Protein AF-A0A090BW30-F1 (afdb_monomer_lite)

Foldseek 3Di:
DDDDDDDDDDDDDDDPDPPPPPPPPPDPAQWAWDKWFFQDPPQQAFFKALDPPDDGPDGDHDDPDPFTKIFTFTFADQQKTWTQWIDSQQDIDGDPHIIIGGQQRIFHPLLQQPFFFAADDVDGDGPAGAHSPWGKTFRGAHNQNWTFIWIAGPVRDIDTGIGHHLDDDPDDDPPDPDDPDDDDPPQAQEAQAKWFFQDPPQQAFFWFQDADDPGDRPDGDHDDPDLFTKMFGFRWADPQKTWTQWIDTRSDIGGDPHTIIGRQQRTKWAFADVFQQFFFADQDPPGDTPAGADHLDIWTFRTHGYHKTFTWGAGPVRDTDTGIDHNRRTHRNSDPD

pLDDT: mean 82.96, std 18.88, range [27.31, 98.38]

Structure (mmCIF, N/CA/C/O backbone):
data_AF-A0A090BW30-F1
#
_entry.id   AF-A0A090BW30-F1
#
loop_
_atom_site.group_PDB
_atom_site.id
_atom_site.type_symbol
_atom_site.label_atom_id
_atom_site.label_alt_id
_atom_site.label_comp_id
_atom_site.label_asym_id
_atom_site.label_entity_id
_atom_site.label_seq_id
_atom_site.pdbx_PDB_ins_code
_atom_site.Cartn_x
_atom_site.Cartn_y
_atom_site.Cartn_z
_atom_site.occupancy
_atom_site.B_iso_or_equiv
_atom_site.auth_seq_id
_atom_site.auth_comp_id
_atom_site.auth_asym_id
_atom_site.auth_atom_id
_atom_site.pdbx_PDB_model_num
ATOM 1 N N . MET A 1 1 ? 5.485 -43.485 95.529 1.00 41.47 1 MET A N 1
ATOM 2 C CA . MET A 1 1 ? 6.330 -42.774 94.545 1.00 41.47 1 MET A CA 1
ATOM 3 C C . MET A 1 1 ? 6.474 -43.650 93.307 1.00 41.47 1 MET A C 1
ATOM 5 O O . MET A 1 1 ? 7.307 -44.541 93.295 1.00 41.47 1 MET A O 1
ATOM 9 N N . MET A 1 2 ? 5.616 -43.471 92.302 1.00 37.28 2 MET A N 1
ATOM 10 C CA . MET A 1 2 ? 5.729 -44.156 91.008 1.00 37.28 2 MET A CA 1
ATOM 11 C C . MET A 1 2 ? 5.795 -43.092 89.918 1.00 37.28 2 MET A C 1
ATOM 13 O O . MET A 1 2 ? 4.831 -42.365 89.695 1.00 37.28 2 MET A O 1
ATOM 17 N N . ALA A 1 3 ? 6.956 -42.989 89.276 1.00 43.84 3 ALA A N 1
ATOM 18 C CA . ALA A 1 3 ? 7.189 -42.130 88.128 1.00 43.84 3 ALA A CA 1
ATOM 19 C C . ALA A 1 3 ? 6.688 -42.839 86.860 1.00 43.84 3 ALA A C 1
ATOM 21 O O . ALA A 1 3 ? 7.213 -43.887 86.481 1.00 43.84 3 ALA A O 1
ATOM 22 N N . ARG A 1 4 ? 5.671 -42.277 86.198 1.00 48.09 4 ARG A N 1
ATOM 23 C CA . ARG A 1 4 ? 5.245 -42.700 84.858 1.00 48.09 4 ARG A CA 1
ATOM 24 C C . ARG A 1 4 ? 5.966 -41.848 83.815 1.00 48.09 4 ARG A C 1
ATOM 26 O O . ARG A 1 4 ? 5.751 -40.644 83.733 1.00 48.09 4 ARG A O 1
ATOM 33 N N . LYS A 1 5 ? 6.832 -42.501 83.037 1.00 50.94 5 LYS A N 1
ATOM 34 C CA . LYS A 1 5 ? 7.501 -41.960 81.847 1.00 50.94 5 LYS A CA 1
ATOM 35 C C . LYS A 1 5 ? 6.460 -41.670 80.757 1.00 50.94 5 LYS A C 1
ATOM 37 O O . LYS A 1 5 ? 5.767 -42.590 80.329 1.00 50.94 5 LYS A O 1
ATOM 42 N N . LEU A 1 6 ? 6.377 -40.419 80.302 1.00 53.38 6 LEU A N 1
ATOM 43 C CA . LEU A 1 6 ? 5.716 -40.057 79.045 1.00 53.38 6 LEU A CA 1
ATOM 44 C C . LEU A 1 6 ? 6.651 -40.406 77.880 1.00 53.38 6 LEU A C 1
ATOM 46 O O . LEU A 1 6 ? 7.786 -39.937 77.833 1.00 53.38 6 LEU A O 1
ATOM 50 N N . ILE A 1 7 ? 6.164 -41.219 76.945 1.00 54.62 7 ILE A N 1
ATOM 51 C CA . ILE A 1 7 ? 6.822 -41.506 75.669 1.00 54.62 7 ILE A CA 1
ATOM 52 C C . ILE A 1 7 ? 6.239 -40.534 74.638 1.00 54.62 7 ILE A C 1
ATOM 54 O O . ILE A 1 7 ? 5.055 -40.605 74.316 1.00 54.62 7 ILE A O 1
ATOM 58 N N . TYR A 1 8 ? 7.071 -39.616 74.144 1.00 50.06 8 TYR A N 1
ATOM 59 C CA . TYR A 1 8 ? 6.775 -38.772 72.986 1.00 50.06 8 TYR A CA 1
ATOM 60 C C . TYR A 1 8 ? 6.815 -39.636 71.717 1.00 50.06 8 TYR A C 1
ATOM 62 O O . TYR A 1 8 ? 7.873 -40.145 71.355 1.00 50.06 8 TYR A O 1
ATOM 70 N N . SER A 1 9 ? 5.674 -39.804 71.042 1.00 59.75 9 SER A N 1
ATOM 71 C CA . SER A 1 9 ? 5.620 -40.341 69.676 1.00 59.75 9 SER A CA 1
ATOM 72 C C . SER A 1 9 ? 5.609 -39.184 68.684 1.00 59.75 9 SER A C 1
ATOM 74 O O . SER A 1 9 ? 4.654 -38.413 68.625 1.00 59.75 9 SER A O 1
ATOM 76 N N . ILE A 1 10 ? 6.700 -39.059 67.932 1.00 54.94 10 ILE A N 1
ATOM 77 C CA . ILE A 1 10 ? 6.864 -38.121 66.821 1.00 54.94 10 ILE A CA 1
ATOM 78 C C . ILE A 1 10 ? 6.166 -38.733 65.602 1.00 54.94 10 ILE A C 1
ATOM 80 O O . ILE A 1 10 ? 6.625 -39.735 65.058 1.00 54.94 10 ILE A O 1
ATOM 84 N N . LEU A 1 11 ? 5.045 -38.141 65.189 1.00 61.09 11 LEU A N 1
ATOM 85 C CA . LEU A 1 11 ? 4.350 -38.482 63.950 1.00 61.09 11 LEU A CA 1
ATOM 86 C C . LEU A 1 11 ? 4.903 -37.587 62.828 1.00 61.09 11 LEU A C 1
ATOM 88 O O . LEU A 1 11 ? 4.537 -36.419 62.717 1.00 61.09 11 LEU A O 1
ATOM 92 N N . ALA A 1 12 ? 5.825 -38.117 62.023 1.00 52.12 12 ALA A N 1
ATOM 93 C CA . ALA A 1 12 ? 6.316 -37.449 60.821 1.00 52.12 12 ALA A CA 1
ATOM 94 C C . ALA A 1 12 ? 5.311 -37.665 59.677 1.00 52.12 12 ALA A C 1
ATOM 96 O O . ALA A 1 12 ? 5.198 -38.766 59.142 1.00 52.12 12 ALA A O 1
ATOM 97 N N . ILE A 1 13 ? 4.559 -36.620 59.326 1.00 60.75 13 ILE A N 1
ATOM 98 C CA . ILE A 1 13 ? 3.657 -36.608 58.168 1.00 60.75 13 ILE A CA 1
ATOM 99 C C . ILE A 1 13 ? 4.469 -36.154 56.950 1.00 60.75 13 ILE A C 1
ATOM 101 O O . ILE A 1 13 ? 4.739 -34.968 56.772 1.00 60.75 13 ILE A O 1
ATOM 105 N N . THR A 1 14 ? 4.877 -37.101 56.109 1.00 54.03 14 THR A N 1
ATOM 106 C CA . THR A 1 14 ? 5.454 -36.837 54.786 1.00 54.03 14 THR A CA 1
ATOM 107 C C . THR A 1 14 ? 4.330 -36.555 53.789 1.00 54.03 14 THR A C 1
ATOM 109 O O . THR A 1 14 ? 3.681 -37.468 53.282 1.00 54.03 14 THR A O 1
ATOM 112 N N . ILE A 1 15 ? 4.086 -35.274 53.502 1.00 57.97 15 ILE A N 1
ATOM 113 C CA . ILE A 1 15 ? 3.203 -34.845 52.411 1.00 57.97 15 ILE A CA 1
ATOM 114 C C . ILE A 1 15 ? 3.992 -34.962 51.102 1.00 57.97 15 ILE A C 1
ATOM 116 O O . ILE A 1 15 ? 4.850 -34.133 50.805 1.00 57.97 15 ILE A O 1
ATOM 120 N N . VAL A 1 16 ? 3.712 -36.003 50.319 1.00 56.91 16 VAL A N 1
ATOM 121 C CA . VAL A 1 16 ? 4.199 -36.130 48.939 1.00 56.91 16 VAL A CA 1
ATOM 122 C C . VAL A 1 16 ? 3.305 -35.258 48.057 1.00 56.91 16 VAL A C 1
ATOM 124 O O . VAL A 1 16 ? 2.241 -35.679 47.609 1.00 56.91 16 VAL A O 1
ATOM 127 N N . GLY A 1 17 ? 3.698 -33.998 47.871 1.00 55.50 17 GLY A N 1
ATOM 128 C CA . GLY A 1 17 ? 3.054 -33.093 46.923 1.00 55.50 17 GLY A CA 1
ATOM 129 C C . GLY A 1 17 ? 3.471 -33.444 45.498 1.00 55.50 17 GLY A C 1
ATOM 130 O O . GLY A 1 17 ? 4.622 -33.234 45.122 1.00 55.50 17 GLY A O 1
ATOM 131 N N . ASN A 1 18 ? 2.543 -33.974 44.702 1.00 53.66 18 ASN A N 1
ATOM 132 C CA . ASN A 1 18 ? 2.735 -34.134 43.263 1.00 53.66 18 ASN A CA 1
ATOM 133 C C . ASN A 1 18 ? 2.825 -32.744 42.615 1.00 53.66 18 ASN A C 1
ATOM 135 O O . ASN A 1 18 ? 1.815 -32.056 42.468 1.00 53.66 18 ASN A O 1
ATOM 139 N N . LEU A 1 19 ? 4.033 -32.330 42.227 1.00 51.41 19 LEU A N 1
ATOM 140 C CA . LEU A 1 19 ? 4.240 -31.203 41.320 1.00 51.41 19 LEU A CA 1
ATOM 141 C C . LEU A 1 19 ? 3.722 -31.603 39.935 1.00 51.41 19 LEU A C 1
ATOM 143 O O . LEU A 1 19 ? 4.418 -32.247 39.153 1.00 51.41 19 LEU A O 1
ATOM 147 N N . VAL A 1 20 ? 2.482 -31.226 39.633 1.00 58.75 20 VAL A N 1
ATOM 148 C CA . VAL A 1 20 ? 1.988 -31.207 38.257 1.00 58.75 20 VAL A CA 1
ATOM 149 C C . VAL A 1 20 ? 2.669 -30.023 37.579 1.00 58.75 20 VAL A C 1
ATOM 151 O O . VAL A 1 20 ? 2.316 -28.872 37.824 1.00 58.75 20 VAL A O 1
ATOM 154 N N . ALA A 1 21 ? 3.690 -30.298 36.769 1.00 54.22 21 ALA A N 1
ATOM 155 C CA . ALA A 1 21 ? 4.280 -29.303 35.888 1.00 54.22 21 ALA A CA 1
ATOM 156 C C . ALA A 1 21 ? 3.229 -28.913 34.841 1.00 54.22 21 ALA A C 1
ATOM 158 O O . ALA A 1 21 ? 3.053 -29.594 33.833 1.00 54.22 21 ALA A O 1
ATOM 159 N N . THR A 1 22 ? 2.486 -27.838 35.096 1.00 49.09 22 THR A N 1
ATOM 160 C CA . THR A 1 22 ? 1.631 -27.219 34.087 1.00 49.09 22 THR A CA 1
ATOM 161 C C . THR A 1 22 ? 2.542 -26.610 33.033 1.00 49.09 22 THR A C 1
ATOM 163 O O . THR A 1 22 ? 3.179 -25.582 33.264 1.00 49.09 22 THR A O 1
ATOM 166 N N . SER A 1 23 ? 2.647 -27.275 31.887 1.00 44.03 23 SER A N 1
ATOM 167 C CA . SER A 1 23 ? 3.258 -26.705 30.694 1.00 44.03 23 SER A CA 1
ATOM 168 C C . SER A 1 23 ? 2.370 -25.552 30.241 1.00 44.03 23 SER A C 1
ATOM 170 O O . SER A 1 23 ? 1.327 -25.767 29.627 1.00 44.03 23 SER A O 1
ATOM 172 N N . SER A 1 24 ? 2.744 -24.326 30.594 1.00 44.84 24 SER A N 1
ATOM 173 C CA . SER A 1 24 ? 2.133 -23.133 30.024 1.00 44.84 24 SER A CA 1
ATOM 174 C C . SER A 1 24 ? 2.454 -23.146 28.534 1.00 44.84 24 SER A C 1
ATOM 176 O O . SER A 1 24 ? 3.587 -22.870 28.139 1.00 44.84 24 SER A O 1
ATOM 178 N N . ILE A 1 25 ? 1.485 -23.531 27.704 1.00 39.06 25 ILE A N 1
ATOM 179 C CA . ILE A 1 25 ? 1.579 -23.326 26.263 1.00 39.06 25 ILE A CA 1
ATOM 180 C C . ILE A 1 25 ? 1.650 -21.809 26.098 1.00 39.06 25 ILE A C 1
ATOM 182 O O . ILE A 1 25 ? 0.681 -21.102 26.368 1.00 39.06 25 ILE A O 1
ATOM 186 N N . SER A 1 26 ? 2.840 -21.312 25.761 1.00 41.28 26 SER A N 1
ATOM 187 C CA . SER A 1 26 ? 3.069 -19.909 25.437 1.00 41.28 26 SER A CA 1
ATOM 188 C C . SER A 1 26 ? 2.338 -19.627 24.134 1.00 41.28 26 SER A C 1
ATOM 190 O O . SER A 1 26 ? 2.917 -19.743 23.056 1.00 41.28 26 SER A O 1
ATOM 192 N N . GLN A 1 27 ? 1.045 -19.326 24.231 1.00 43.28 27 GLN A N 1
ATOM 193 C CA . GLN A 1 27 ? 0.270 -18.806 23.118 1.00 43.28 27 GLN A CA 1
ATOM 194 C C . GLN A 1 27 ? 1.002 -17.557 22.627 1.00 43.28 27 GLN A C 1
ATOM 196 O O . GLN A 1 27 ? 1.315 -16.671 23.426 1.00 43.28 27 GLN A O 1
ATOM 201 N N . ALA A 1 28 ? 1.387 -17.555 21.348 1.00 54.03 28 ALA A N 1
ATOM 202 C CA . ALA A 1 28 ? 2.094 -16.434 20.751 1.00 54.03 28 ALA A CA 1
ATOM 203 C C . ALA A 1 28 ? 1.280 -15.169 21.022 1.00 54.03 28 ALA A C 1
ATOM 205 O O . ALA A 1 28 ? 0.084 -15.136 20.722 1.00 54.03 28 ALA A O 1
ATOM 206 N N . ALA A 1 29 ? 1.912 -14.184 21.665 1.00 52.88 29 ALA A N 1
ATOM 207 C CA . ALA A 1 29 ? 1.254 -12.928 21.966 1.00 52.88 29 ALA A CA 1
ATOM 208 C C . ALA A 1 29 ? 0.716 -12.354 20.645 1.00 52.88 29 ALA A C 1
ATOM 210 O O . ALA A 1 29 ? 1.461 -12.305 19.661 1.00 52.88 29 ALA A O 1
ATOM 211 N N . PRO A 1 30 ? -0.573 -12.017 20.585 1.00 57.34 30 PRO A N 1
ATOM 212 C CA . PRO A 1 30 ? -1.180 -11.584 19.347 1.00 57.34 30 PRO A CA 1
ATOM 213 C C . PRO A 1 30 ? -0.546 -10.271 18.877 1.00 57.34 30 PRO A C 1
ATOM 215 O O . PRO A 1 30 ? -0.376 -9.319 19.641 1.00 57.34 30 PRO A O 1
ATOM 218 N N . ALA A 1 31 ? -0.119 -10.295 17.616 1.00 73.38 31 ALA A N 1
ATOM 219 C CA . ALA A 1 31 ? 0.722 -9.285 17.004 1.00 73.38 31 ALA A CA 1
ATOM 220 C C . ALA A 1 31 ? -0.078 -8.018 16.688 1.00 73.38 31 ALA A C 1
ATOM 222 O O . ALA A 1 31 ? -1.200 -8.076 16.181 1.00 73.38 31 ALA A O 1
ATOM 223 N N . CYS A 1 32 ? 0.522 -6.862 16.948 1.00 82.25 32 CYS A N 1
ATOM 224 C CA . CYS A 1 32 ? 0.058 -5.618 16.348 1.00 82.25 32 CYS A CA 1
ATOM 225 C C . CYS A 1 32 ? 0.290 -5.714 14.834 1.00 82.25 32 CYS A C 1
ATOM 227 O O . CYS A 1 32 ? 1.223 -6.372 14.420 1.00 82.25 32 CYS A O 1
ATOM 229 N N . HIS A 1 33 ? -0.515 -5.101 13.977 1.00 86.38 33 HIS A N 1
ATOM 230 C CA . HIS A 1 33 ? -0.235 -5.088 12.533 1.00 86.38 33 HIS A CA 1
ATOM 231 C C . HIS A 1 3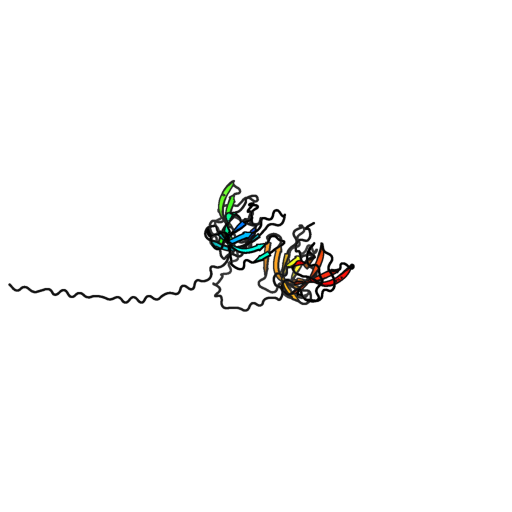3 ? -0.425 -3.672 12.018 1.00 86.38 33 HIS A C 1
ATOM 233 O O . HIS A 1 33 ? -1.487 -3.310 11.512 1.00 86.38 33 HIS A O 1
ATOM 239 N N . VAL A 1 34 ? 0.587 -2.835 12.247 1.00 87.50 34 VAL A N 1
ATOM 240 C CA . VAL A 1 34 ? 0.494 -1.390 12.007 1.00 87.50 34 VAL A CA 1
ATOM 241 C C . VAL A 1 34 ? 1.642 -0.924 11.131 1.00 87.50 34 VAL A C 1
ATOM 243 O O . VAL A 1 34 ? 2.800 -1.172 11.443 1.00 87.50 34 VAL A O 1
ATOM 246 N N . ILE A 1 35 ? 1.327 -0.197 10.061 1.00 89.00 35 ILE A N 1
ATOM 247 C CA . ILE A 1 35 ? 2.328 0.502 9.252 1.00 89.00 35 ILE A CA 1
ATOM 248 C C . ILE A 1 35 ? 2.454 1.930 9.772 1.00 89.00 35 ILE A C 1
ATOM 250 O O . ILE A 1 35 ? 1.456 2.642 9.887 1.00 89.00 35 ILE A O 1
ATOM 254 N N . ALA A 1 36 ? 3.677 2.350 10.084 1.00 89.62 36 ALA A N 1
ATOM 255 C CA . ALA A 1 36 ? 3.927 3.648 10.692 1.00 89.62 36 ALA A CA 1
ATOM 256 C C . ALA A 1 36 ? 5.150 4.352 10.081 1.00 89.62 36 ALA A C 1
ATOM 258 O O . ALA A 1 36 ? 6.155 3.694 9.798 1.00 89.62 36 ALA A O 1
ATOM 259 N N . PRO A 1 37 ? 5.095 5.679 9.867 1.00 91.12 37 PRO A N 1
ATOM 260 C CA . PRO A 1 37 ? 6.226 6.451 9.368 1.00 91.12 37 PRO A CA 1
ATOM 261 C C . PRO A 1 37 ? 7.355 6.612 10.394 1.00 91.12 37 PRO A C 1
ATOM 263 O O . PRO A 1 37 ? 7.123 6.862 11.580 1.00 91.12 37 PRO A O 1
ATOM 266 N N . ILE A 1 38 ? 8.596 6.555 9.913 1.00 92.94 38 ILE A N 1
ATOM 267 C CA . ILE A 1 38 ? 9.791 6.924 10.675 1.00 92.94 38 ILE A CA 1
ATOM 268 C C . ILE A 1 38 ? 9.905 8.453 10.708 1.00 92.94 38 ILE A C 1
ATOM 270 O O . ILE A 1 38 ? 9.849 9.111 9.672 1.00 92.94 38 ILE A O 1
ATOM 274 N N . ILE A 1 39 ? 10.098 9.025 11.898 1.00 90.00 39 ILE A N 1
ATOM 275 C CA . ILE A 1 39 ? 10.341 10.467 12.104 1.00 90.00 39 ILE A CA 1
ATOM 276 C C . ILE A 1 39 ? 11.757 10.777 12.594 1.00 90.00 39 ILE A C 1
ATOM 278 O O . ILE A 1 39 ? 12.056 11.929 12.932 1.00 90.00 39 ILE A O 1
ATOM 282 N N . ASP A 1 40 ? 12.618 9.761 12.650 1.00 92.38 40 ASP A N 1
ATOM 283 C CA . ASP A 1 40 ? 14.038 9.932 12.921 1.00 92.38 40 ASP A CA 1
ATOM 284 C C . ASP A 1 40 ? 14.684 10.819 11.849 1.00 92.38 40 ASP A C 1
ATOM 286 O O . ASP A 1 40 ? 14.507 10.609 10.650 1.00 92.38 40 ASP A O 1
ATOM 290 N N . LYS A 1 41 ? 15.430 11.825 12.303 1.00 90.56 41 LYS A N 1
ATOM 291 C CA . LYS A 1 41 ? 16.175 12.754 11.446 1.00 90.56 41 LYS A CA 1
ATOM 292 C C . LYS A 1 41 ? 17.682 12.527 11.516 1.00 90.56 41 LYS A C 1
ATOM 294 O O . LYS A 1 41 ? 18.427 13.351 10.990 1.00 90.56 41 LYS A O 1
ATOM 299 N N . ASP A 1 42 ? 18.147 11.477 12.195 1.00 94.62 42 ASP A N 1
ATOM 300 C CA . ASP A 1 42 ? 19.564 11.132 12.189 1.00 94.62 42 ASP A CA 1
ATOM 301 C C . ASP A 1 42 ? 19.984 10.758 10.756 1.00 94.62 42 ASP A C 1
ATOM 303 O O . ASP A 1 42 ? 19.532 9.736 10.232 1.00 94.62 42 ASP A O 1
ATOM 307 N N . PRO A 1 43 ? 20.882 11.526 10.108 1.00 92.19 43 PRO A N 1
ATOM 308 C CA . PRO A 1 43 ? 21.350 11.210 8.760 1.00 92.19 43 PRO A CA 1
ATOM 309 C C . PRO A 1 43 ? 22.099 9.870 8.688 1.00 92.19 43 PRO A C 1
ATOM 311 O O . PRO A 1 43 ? 22.334 9.349 7.601 1.00 92.19 43 PRO A O 1
ATOM 314 N N . LYS A 1 44 ? 22.489 9.289 9.830 1.00 95.12 44 LYS A N 1
ATOM 315 C CA . LYS A 1 44 ? 23.095 7.955 9.907 1.00 95.12 44 LYS A CA 1
ATOM 316 C C . LYS A 1 44 ? 22.067 6.821 9.865 1.00 95.12 44 LYS A C 1
ATOM 318 O O . LYS A 1 44 ? 22.495 5.665 9.901 1.00 95.12 44 LYS A O 1
ATOM 323 N N . GLY A 1 45 ? 20.771 7.130 9.809 1.00 94.25 45 GLY A N 1
ATOM 324 C CA . GLY A 1 45 ? 19.676 6.166 9.758 1.00 94.25 45 GLY A CA 1
ATOM 325 C C . GLY A 1 45 ? 19.212 5.659 11.126 1.00 94.25 45 GLY A C 1
ATOM 326 O O . GLY A 1 45 ? 19.917 5.777 12.132 1.00 94.25 45 GLY A O 1
ATOM 327 N N . LEU A 1 46 ? 18.031 5.039 11.134 1.00 96.75 46 LEU A N 1
ATOM 328 C CA . LEU A 1 46 ? 17.390 4.497 12.330 1.00 96.75 46 LEU A CA 1
ATOM 329 C C . LEU A 1 46 ? 18.038 3.170 12.731 1.00 96.75 46 LEU A C 1
ATOM 331 O O . LEU A 1 46 ? 18.140 2.241 11.931 1.00 96.75 46 LEU A O 1
ATOM 335 N N . ASN A 1 47 ? 18.446 3.054 13.992 1.00 97.94 47 ASN A N 1
ATOM 336 C CA . ASN A 1 47 ? 19.079 1.843 14.510 1.00 97.94 47 ASN A CA 1
ATOM 337 C C . ASN A 1 47 ? 18.079 0.685 14.661 1.00 97.94 47 ASN A C 1
ATOM 339 O O . ASN A 1 47 ? 17.074 0.826 15.357 1.00 97.94 47 ASN A O 1
ATOM 343 N N . ILE A 1 48 ? 18.430 -0.478 14.109 1.00 97.06 48 ILE A N 1
ATOM 344 C CA . ILE A 1 48 ? 17.726 -1.753 14.286 1.00 97.06 48 ILE A CA 1
ATOM 345 C C . ILE A 1 48 ? 18.523 -2.637 15.256 1.00 97.06 48 ILE A C 1
ATOM 347 O O . ILE A 1 48 ? 19.748 -2.737 15.146 1.00 97.06 48 ILE A O 1
ATOM 351 N N . ARG A 1 49 ? 17.844 -3.296 16.199 1.00 97.62 49 ARG A N 1
ATOM 352 C CA . ARG A 1 49 ? 18.438 -4.171 17.230 1.00 97.62 49 ARG A CA 1
ATOM 353 C C . ARG A 1 49 ? 17.757 -5.540 17.238 1.00 97.62 49 ARG A C 1
ATOM 355 O O . ARG A 1 49 ? 16.616 -5.659 16.813 1.00 97.62 49 ARG A O 1
ATOM 362 N N . ASN A 1 50 ? 18.429 -6.577 17.727 1.00 95.06 50 ASN A N 1
ATOM 363 C CA . ASN A 1 50 ? 17.827 -7.915 17.861 1.00 95.06 50 ASN A CA 1
ATOM 364 C C . ASN A 1 50 ? 16.864 -8.036 19.059 1.00 95.06 50 ASN A C 1
ATOM 366 O O . ASN A 1 50 ? 15.995 -8.901 19.063 1.00 95.06 50 ASN A O 1
ATOM 370 N N . ASP A 1 51 ? 17.004 -7.171 20.062 1.00 95.25 51 ASP A N 1
ATOM 371 C CA . ASP A 1 51 ? 16.186 -7.116 21.279 1.00 95.25 51 ASP A CA 1
ATOM 372 C C . ASP A 1 51 ? 16.303 -5.688 21.866 1.00 95.25 51 ASP A C 1
ATOM 374 O O . ASP A 1 51 ? 17.322 -5.013 21.631 1.00 95.25 51 ASP A O 1
ATOM 378 N N . PRO A 1 52 ? 15.280 -5.173 22.575 1.00 95.38 52 PRO A N 1
ATOM 379 C CA . PRO A 1 52 ? 15.360 -3.913 23.299 1.00 95.38 52 PRO A CA 1
ATOM 380 C C . PRO A 1 52 ? 16.680 -3.719 24.053 1.00 95.38 52 PRO A C 1
ATOM 382 O O . PRO A 1 52 ? 17.150 -4.587 24.786 1.00 95.38 52 PRO A O 1
ATOM 385 N N . MET A 1 53 ? 17.285 -2.539 23.898 1.00 93.25 53 MET A N 1
ATOM 386 C CA . MET A 1 53 ? 18.534 -2.157 24.577 1.00 93.25 53 MET A CA 1
ATOM 387 C C . MET A 1 53 ? 19.777 -3.026 24.258 1.00 93.25 53 MET A C 1
ATOM 389 O O . MET A 1 53 ? 20.815 -2.827 24.888 1.00 93.25 53 MET A O 1
ATOM 393 N N . LYS A 1 54 ? 19.725 -3.959 23.294 1.00 95.50 54 LYS A N 1
ATOM 394 C CA . LYS A 1 54 ? 20.895 -4.740 22.827 1.00 95.50 54 LYS A CA 1
ATOM 395 C C . LYS A 1 54 ? 21.656 -4.051 21.705 1.00 95.50 54 LYS A C 1
ATOM 397 O O . LYS A 1 54 ? 21.255 -2.983 21.274 1.00 95.50 54 LYS A O 1
ATOM 402 N N . ASP A 1 55 ? 22.753 -4.627 21.227 1.00 95.44 55 ASP A N 1
ATOM 403 C CA . ASP A 1 55 ? 23.579 -4.026 20.176 1.00 95.44 55 ASP A CA 1
ATOM 404 C C . ASP A 1 55 ? 22.817 -3.757 18.869 1.00 95.44 55 ASP A C 1
ATOM 406 O O . ASP A 1 55 ? 21.828 -4.411 18.529 1.00 95.44 55 ASP A O 1
ATOM 410 N N . ILE A 1 56 ? 23.291 -2.749 18.134 1.00 96.75 56 ILE A N 1
ATOM 411 C CA . ILE A 1 56 ? 22.759 -2.381 16.819 1.00 96.75 56 ILE A CA 1
ATOM 412 C C . ILE A 1 56 ? 23.195 -3.452 15.818 1.00 96.75 56 ILE A C 1
ATOM 414 O O . ILE A 1 56 ? 24.390 -3.647 15.613 1.00 96.75 56 ILE A O 1
ATOM 418 N N . ILE A 1 57 ? 22.230 -4.119 15.185 1.00 96.06 57 ILE A N 1
ATOM 419 C CA . ILE A 1 57 ? 22.484 -5.180 14.197 1.00 96.06 57 ILE A CA 1
ATOM 420 C C . ILE A 1 57 ? 22.431 -4.664 12.759 1.00 96.06 57 ILE A C 1
ATOM 422 O O . ILE A 1 57 ? 23.039 -5.246 11.867 1.00 96.06 57 ILE A O 1
ATOM 426 N N . SER A 1 58 ? 21.689 -3.581 12.525 1.00 96.31 58 SER A N 1
ATOM 427 C CA . SER A 1 58 ? 21.547 -2.945 11.217 1.00 96.31 58 SER A CA 1
ATOM 428 C C . SER A 1 58 ? 21.002 -1.526 11.380 1.00 96.31 58 SER A C 1
ATOM 430 O O . SER A 1 58 ? 20.724 -1.077 12.496 1.00 96.31 58 SER A O 1
ATOM 432 N N . LYS A 1 59 ? 20.837 -0.814 10.267 1.00 96.62 59 LYS A N 1
ATOM 433 C CA . LYS A 1 59 ? 20.169 0.484 10.222 1.00 96.62 59 LYS A CA 1
ATOM 434 C C . LYS A 1 59 ? 19.214 0.572 9.043 1.00 96.62 59 LYS A C 1
ATOM 436 O O . LYS A 1 59 ? 19.534 0.084 7.962 1.00 96.62 59 LYS A O 1
ATOM 441 N N . ILE A 1 60 ? 18.082 1.239 9.249 1.00 95.25 60 ILE A N 1
ATOM 442 C CA . ILE A 1 60 ? 17.230 1.707 8.154 1.00 95.25 60 ILE A CA 1
ATOM 443 C C . ILE A 1 60 ? 17.849 3.009 7.640 1.00 95.25 60 ILE A C 1
ATOM 445 O O . ILE A 1 60 ? 18.022 3.932 8.444 1.00 95.25 60 ILE A O 1
ATOM 449 N N . PRO A 1 61 ? 18.227 3.102 6.354 1.00 92.94 61 PRO A N 1
ATOM 450 C CA . PRO A 1 61 ? 18.798 4.321 5.798 1.00 92.94 61 PRO A CA 1
ATOM 451 C C . PRO A 1 61 ? 17.876 5.523 6.011 1.00 92.94 61 PRO A C 1
ATOM 453 O O . PRO A 1 61 ? 16.657 5.420 5.871 1.00 92.94 61 PRO A O 1
ATOM 456 N N . TYR A 1 62 ? 18.469 6.671 6.339 1.00 89.69 62 TYR A N 1
ATOM 457 C CA . TYR A 1 62 ? 17.740 7.931 6.305 1.00 89.69 62 TYR A CA 1
ATOM 458 C C . TYR A 1 62 ? 17.443 8.297 4.849 1.00 89.69 62 TYR A C 1
ATOM 460 O O . TYR A 1 62 ? 18.329 8.237 3.995 1.00 89.69 62 TYR A O 1
ATOM 468 N N . SER A 1 63 ? 16.196 8.671 4.591 1.00 80.62 63 SER A N 1
ATOM 469 C CA . SER A 1 63 ? 15.708 9.130 3.298 1.00 80.62 63 SER A CA 1
ATOM 470 C C . SER A 1 63 ? 15.278 10.585 3.458 1.00 80.62 63 SER A C 1
ATOM 472 O O . SER A 1 63 ? 14.389 10.878 4.255 1.00 80.62 63 SER A O 1
ATOM 474 N N . ASP A 1 64 ? 15.924 11.499 2.733 1.00 74.88 64 ASP A N 1
ATOM 475 C CA . ASP A 1 64 ? 15.489 12.896 2.610 1.00 74.88 64 ASP A CA 1
ATOM 476 C C . ASP A 1 64 ? 14.459 13.093 1.486 1.00 74.88 64 ASP A C 1
ATOM 478 O O . ASP A 1 64 ? 14.018 14.219 1.241 1.00 74.88 64 ASP A O 1
ATOM 482 N N . TYR A 1 65 ? 14.061 12.007 0.815 1.00 61.31 65 TYR A N 1
ATOM 483 C CA . TYR A 1 65 ? 13.081 12.034 -0.259 1.00 61.31 65 TYR A CA 1
ATOM 484 C C . TYR A 1 65 ? 11.690 12.446 0.246 1.00 61.31 65 TYR A C 1
ATOM 486 O O . TYR A 1 65 ? 11.338 12.319 1.419 1.00 61.31 65 TYR A O 1
ATOM 494 N N . THR A 1 66 ? 10.851 12.899 -0.687 1.00 60.66 66 THR A N 1
ATOM 495 C CA . THR A 1 66 ? 9.431 13.208 -0.445 1.00 60.66 66 THR A CA 1
ATOM 496 C C . THR A 1 66 ? 8.619 11.986 0.002 1.00 60.66 66 THR A C 1
ATOM 498 O O . THR A 1 66 ? 7.563 12.143 0.615 1.00 60.66 66 THR A O 1
ATOM 501 N N . ALA A 1 67 ? 9.101 10.771 -0.284 1.00 66.69 67 ALA A N 1
ATOM 502 C CA . ALA A 1 67 ? 8.495 9.526 0.164 1.00 66.69 67 ALA A CA 1
ATOM 503 C C . ALA A 1 67 ? 8.859 9.238 1.627 1.00 66.69 67 ALA A C 1
ATOM 505 O O . ALA A 1 67 ? 10.026 9.224 2.015 1.00 66.69 67 ALA A O 1
ATOM 506 N N . THR A 1 68 ? 7.840 8.995 2.448 1.00 83.62 68 THR A N 1
ATOM 507 C CA . THR A 1 68 ? 8.028 8.698 3.870 1.00 83.62 68 THR A CA 1
ATOM 508 C C . THR A 1 68 ? 8.463 7.247 4.054 1.00 83.62 68 THR A C 1
ATOM 510 O O . THR A 1 68 ? 7.736 6.340 3.652 1.00 83.62 68 THR A O 1
ATOM 513 N N . THR A 1 69 ? 9.612 7.014 4.696 1.00 90.81 69 THR A N 1
ATOM 514 C CA . THR A 1 69 ? 10.011 5.660 5.101 1.00 90.81 69 THR A CA 1
ATOM 515 C C . THR A 1 69 ? 9.073 5.146 6.185 1.00 90.81 69 THR A C 1
ATOM 517 O O . THR A 1 69 ? 8.824 5.827 7.180 1.00 90.81 69 THR A O 1
ATOM 520 N N . THR A 1 70 ? 8.555 3.938 6.003 1.00 92.94 70 THR A N 1
ATOM 521 C CA . THR A 1 70 ? 7.603 3.286 6.904 1.00 92.94 70 THR A CA 1
ATOM 522 C C . THR A 1 70 ? 8.146 1.963 7.419 1.00 92.94 70 THR A C 1
ATOM 524 O O . THR A 1 70 ? 9.025 1.357 6.808 1.00 92.94 70 THR A O 1
ATOM 527 N N . VAL A 1 71 ? 7.619 1.521 8.555 1.00 94.69 71 VAL A N 1
ATOM 528 C CA . VAL A 1 71 ? 7.892 0.214 9.160 1.00 94.69 71 VAL A CA 1
ATOM 529 C C . VAL A 1 71 ? 6.583 -0.517 9.421 1.00 94.69 71 VAL A C 1
ATOM 531 O O . VAL A 1 71 ? 5.588 0.124 9.763 1.00 94.69 71 VAL A O 1
ATOM 534 N N . HIS A 1 72 ? 6.588 -1.842 9.298 1.00 92.62 72 HIS A N 1
ATOM 535 C CA . HIS A 1 72 ? 5.493 -2.692 9.756 1.00 92.62 72 HIS A CA 1
ATOM 536 C C . HIS A 1 72 ? 5.795 -3.173 11.177 1.00 92.62 72 HIS A C 1
ATOM 538 O O . HIS A 1 72 ? 6.772 -3.879 11.419 1.00 92.62 72 HIS A O 1
ATOM 544 N N . ILE A 1 73 ? 4.979 -2.725 12.126 1.00 93.06 73 ILE A N 1
ATOM 545 C CA . ILE A 1 73 ? 5.071 -3.029 13.551 1.00 93.06 73 ILE A CA 1
ATOM 546 C C . ILE A 1 73 ? 4.238 -4.270 13.834 1.00 93.06 73 ILE A C 1
ATOM 548 O O . ILE A 1 73 ? 3.032 -4.259 13.581 1.00 93.06 73 ILE A O 1
ATOM 552 N N . ILE A 1 74 ? 4.892 -5.277 14.412 1.00 92.38 74 ILE A N 1
ATOM 553 C CA . ILE A 1 74 ? 4.305 -6.574 14.755 1.00 92.38 74 ILE A CA 1
ATOM 554 C C . ILE A 1 74 ? 4.127 -6.816 16.258 1.00 92.38 74 ILE A C 1
ATOM 556 O O .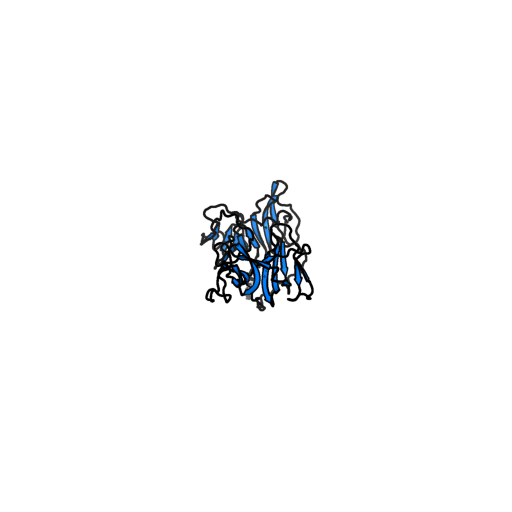 ILE A 1 74 ? 3.362 -7.679 16.668 1.00 92.38 74 ILE A O 1
ATOM 560 N N . ASP A 1 75 ? 4.846 -6.086 17.105 1.00 92.88 75 ASP A N 1
ATOM 561 C CA . ASP A 1 75 ? 4.790 -6.244 18.562 1.00 92.88 75 ASP A CA 1
ATOM 562 C C . ASP A 1 75 ? 5.363 -4.986 19.226 1.00 92.88 75 ASP A C 1
ATOM 564 O O . ASP A 1 75 ? 6.029 -4.172 18.575 1.00 92.88 75 ASP A O 1
ATOM 568 N N . ALA A 1 76 ? 5.136 -4.818 20.522 1.00 93.00 76 ALA A N 1
ATOM 569 C CA . ALA A 1 76 ? 5.716 -3.729 21.281 1.00 93.00 76 ALA A CA 1
ATOM 570 C C . ALA A 1 76 ? 5.972 -4.102 22.742 1.00 93.00 76 ALA A C 1
ATOM 572 O O . ALA A 1 76 ? 5.241 -4.849 23.389 1.00 93.00 76 ALA A O 1
ATOM 573 N N . LYS A 1 77 ? 7.062 -3.560 23.285 1.00 91.00 77 LYS A N 1
ATOM 574 C CA . LYS A 1 77 ? 7.492 -3.820 24.656 1.00 91.00 77 LYS A CA 1
ATOM 575 C C . LYS A 1 77 ? 8.301 -2.648 25.184 1.00 91.00 77 LYS A C 1
ATOM 577 O O . LYS A 1 77 ? 9.382 -2.358 24.685 1.00 91.00 77 LYS A O 1
ATOM 582 N N . GLN A 1 78 ? 7.810 -2.015 26.250 1.00 88.94 78 GLN A N 1
ATOM 583 C CA . GLN A 1 78 ? 8.563 -1.014 27.022 1.00 88.94 78 GLN A CA 1
ATOM 584 C C . GLN A 1 78 ? 9.133 0.134 26.157 1.00 88.94 78 GLN A C 1
ATOM 586 O O . GLN A 1 78 ? 10.303 0.490 26.287 1.00 88.94 78 GLN A O 1
ATOM 591 N N . GLY A 1 79 ? 8.327 0.696 25.247 1.00 91.06 79 GLY A N 1
ATOM 592 C CA . GLY A 1 79 ? 8.755 1.784 24.356 1.00 91.06 79 GLY A CA 1
ATOM 593 C C . GLY A 1 79 ? 9.550 1.332 23.126 1.00 91.06 79 GLY A C 1
ATOM 594 O O . GLY A 1 79 ? 9.967 2.170 22.326 1.00 91.06 79 GLY A O 1
ATOM 595 N N . TRP A 1 80 ? 9.767 0.028 22.959 1.00 95.75 80 TRP A N 1
ATOM 596 C CA . TRP A 1 80 ? 10.353 -0.565 21.762 1.00 95.75 80 TRP A CA 1
ATOM 597 C C . TRP A 1 80 ? 9.277 -1.207 20.903 1.00 95.75 80 TRP A C 1
ATOM 599 O O . TRP A 1 80 ? 8.335 -1.799 21.428 1.00 95.75 80 TRP A O 1
ATOM 609 N N . LEU A 1 81 ? 9.451 -1.117 19.590 1.00 95.56 81 LEU A N 1
ATOM 610 C CA . LEU A 1 81 ? 8.545 -1.686 18.601 1.00 95.56 81 LEU A CA 1
ATOM 611 C C . LEU A 1 81 ? 9.287 -2.774 17.841 1.00 95.56 81 LEU A C 1
ATOM 613 O O . LEU A 1 81 ? 10.407 -2.549 17.373 1.00 95.56 81 LEU A O 1
ATOM 617 N N . LYS A 1 82 ? 8.675 -3.947 17.744 1.00 95.94 82 LYS A N 1
ATOM 618 C CA . LYS A 1 82 ? 9.170 -5.046 16.932 1.00 95.94 82 LYS A CA 1
ATOM 619 C C . LYS A 1 82 ? 8.646 -4.880 15.517 1.00 95.94 82 LYS A C 1
ATOM 621 O O . LYS A 1 82 ? 7.463 -4.608 15.331 1.00 95.94 82 LYS A O 1
ATOM 626 N N . ILE A 1 83 ? 9.514 -5.066 14.541 1.00 95.75 83 ILE A N 1
ATOM 627 C CA . ILE A 1 83 ? 9.236 -4.902 13.123 1.00 95.75 83 ILE A CA 1
ATOM 628 C C . ILE A 1 83 ? 9.728 -6.121 12.347 1.00 95.75 83 ILE A C 1
ATOM 630 O O . ILE A 1 83 ? 10.702 -6.773 12.735 1.00 95.75 83 ILE A O 1
ATOM 634 N N . ASP A 1 84 ? 9.062 -6.424 11.246 1.00 95.06 84 ASP A N 1
ATOM 635 C CA . ASP A 1 84 ? 9.459 -7.458 10.283 1.00 95.06 84 ASP A CA 1
ATOM 636 C C . ASP A 1 84 ? 9.722 -6.888 8.882 1.00 95.06 84 ASP A C 1
ATOM 638 O O . ASP A 1 84 ? 10.304 -7.569 8.042 1.00 95.06 84 ASP A O 1
ATOM 642 N N . GLU A 1 85 ? 9.361 -5.630 8.636 1.00 94.38 85 GLU A N 1
ATOM 643 C CA . GLU A 1 85 ? 9.506 -4.984 7.338 1.00 94.38 85 GLU A CA 1
ATOM 644 C C . GLU A 1 85 ? 9.700 -3.470 7.478 1.00 94.38 85 GLU A C 1
ATOM 646 O O . GLU A 1 85 ? 9.188 -2.831 8.404 1.00 94.38 85 GLU A O 1
ATOM 651 N N . TRP A 1 86 ? 10.420 -2.886 6.521 1.00 95.50 86 TRP A N 1
ATOM 652 C CA . TRP A 1 86 ? 10.393 -1.450 6.257 1.00 95.50 86 TRP A CA 1
ATOM 653 C C . TRP A 1 86 ? 10.357 -1.157 4.754 1.00 95.50 86 TRP A C 1
ATOM 655 O O . TRP A 1 86 ? 10.803 -1.971 3.941 1.00 95.50 86 TRP A O 1
ATOM 665 N N . SER A 1 87 ? 9.837 0.015 4.385 1.00 91.38 87 SER A N 1
ATOM 666 C CA . SER A 1 87 ? 9.761 0.473 2.995 1.00 91.38 87 SER A CA 1
ATOM 667 C C . SER A 1 87 ? 10.012 1.974 2.876 1.00 91.38 87 SER A C 1
ATOM 669 O O . SER A 1 87 ? 9.444 2.748 3.643 1.00 91.38 87 SER A O 1
ATOM 671 N N . ASP A 1 88 ? 10.827 2.400 1.909 1.00 87.56 88 ASP A N 1
ATOM 672 C CA . ASP A 1 88 ? 11.041 3.820 1.556 1.00 87.56 88 ASP A CA 1
ATOM 673 C C . ASP A 1 88 ? 10.249 4.259 0.306 1.00 87.56 88 ASP A C 1
ATOM 675 O O . ASP A 1 88 ? 10.494 5.318 -0.272 1.00 87.56 88 ASP A O 1
ATOM 679 N N . GLY A 1 89 ? 9.3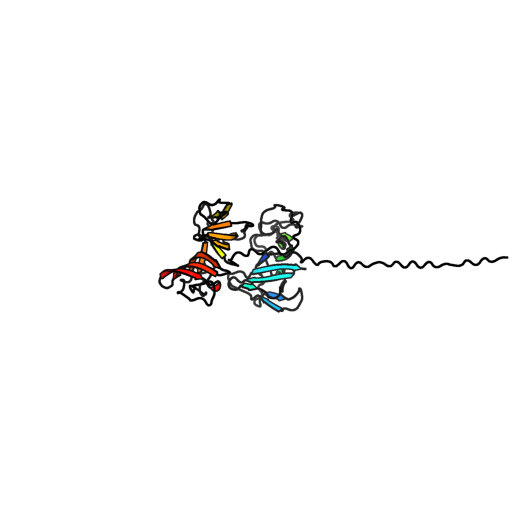06 3.425 -0.144 1.00 78.50 89 GLY A N 1
ATOM 680 C CA . GLY A 1 89 ? 8.537 3.631 -1.373 1.00 78.50 89 GLY A CA 1
ATOM 681 C C . GLY A 1 89 ? 9.262 3.209 -2.658 1.00 78.50 89 GLY A C 1
ATOM 682 O O . GLY A 1 89 ? 8.615 3.031 -3.690 1.00 78.50 89 GLY A O 1
ATOM 683 N N . SER A 1 90 ? 10.578 2.989 -2.616 1.00 76.31 90 SER A N 1
ATOM 684 C CA . SER A 1 90 ? 11.363 2.440 -3.731 1.00 76.31 90 SER A CA 1
ATOM 685 C C . SER A 1 90 ? 11.821 1.009 -3.477 1.00 76.31 90 SER A C 1
ATOM 687 O O . SER A 1 90 ? 11.850 0.202 -4.410 1.00 76.31 90 SER A O 1
ATOM 689 N N . VAL A 1 91 ? 12.171 0.717 -2.230 1.00 80.31 91 VAL A N 1
ATOM 690 C CA . VAL A 1 91 ? 12.653 -0.558 -1.720 1.00 80.31 91 VAL 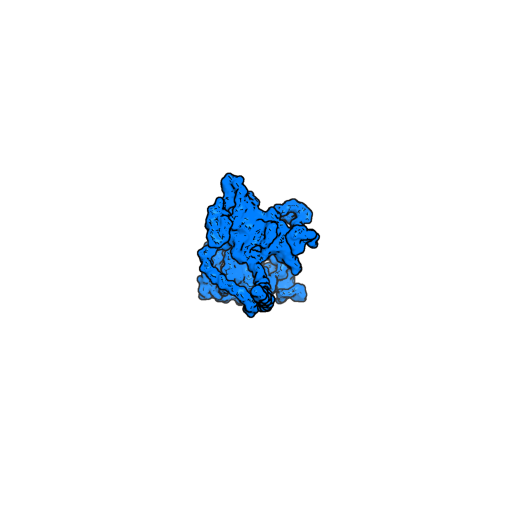A CA 1
ATOM 691 C C . VAL A 1 91 ? 11.754 -0.972 -0.566 1.00 80.31 91 VAL A C 1
ATOM 693 O O . VAL A 1 91 ? 11.457 -0.172 0.318 1.00 80.31 91 VAL A O 1
ATOM 696 N N . THR A 1 92 ? 11.361 -2.242 -0.565 1.00 87.50 92 THR A N 1
ATOM 697 C CA . THR A 1 92 ? 10.782 -2.912 0.600 1.00 87.50 92 THR A CA 1
ATOM 698 C C . THR A 1 92 ? 11.757 -3.988 1.044 1.00 87.50 92 THR A C 1
ATOM 700 O O . THR A 1 92 ? 12.213 -4.794 0.230 1.00 87.50 92 THR A O 1
ATOM 703 N N . ALA A 1 93 ? 12.105 -3.980 2.324 1.00 88.62 93 ALA A N 1
ATOM 704 C CA . ALA A 1 93 ? 13.040 -4.924 2.907 1.00 88.62 93 ALA A CA 1
ATOM 705 C C . ALA A 1 93 ? 12.363 -5.697 4.038 1.00 88.62 93 ALA A C 1
ATOM 707 O O . ALA A 1 93 ? 12.085 -5.148 5.105 1.00 88.62 93 ALA A O 1
ATOM 708 N N . THR A 1 94 ? 12.155 -6.993 3.810 1.00 89.94 94 THR A N 1
ATOM 709 C CA . THR A 1 94 ? 11.737 -7.934 4.851 1.00 89.94 94 THR A CA 1
ATOM 710 C C . THR A 1 94 ? 12.943 -8.329 5.698 1.00 89.94 94 THR A C 1
ATOM 712 O O . THR A 1 94 ? 13.995 -8.729 5.186 1.00 89.94 94 THR A O 1
ATOM 715 N N . LEU A 1 95 ? 12.797 -8.227 7.011 1.00 89.00 95 LEU A N 1
ATOM 716 C CA . LEU A 1 95 ? 13.809 -8.607 7.979 1.00 89.00 95 LEU A CA 1
ATOM 717 C C . LEU A 1 95 ? 13.714 -10.114 8.217 1.00 89.00 95 LEU A C 1
ATOM 719 O O . LEU A 1 95 ? 12.711 -10.616 8.717 1.00 89.00 95 LEU A O 1
ATOM 723 N N . LYS A 1 96 ? 14.773 -10.843 7.839 1.00 79.19 96 LYS A N 1
ATOM 724 C CA . LYS A 1 96 ? 14.853 -12.305 8.006 1.00 79.19 96 LYS A CA 1
ATOM 725 C C . LYS A 1 96 ? 14.590 -12.726 9.453 1.00 79.19 96 LYS A C 1
ATOM 727 O O . LYS A 1 96 ? 13.902 -13.713 9.691 1.00 79.19 96 LYS A O 1
ATOM 732 N N . ASP A 1 97 ? 15.135 -11.949 10.381 1.00 86.38 97 ASP A N 1
ATOM 733 C CA . ASP A 1 97 ? 14.880 -12.053 11.805 1.00 86.38 97 ASP A CA 1
ATOM 734 C C . ASP A 1 97 ? 14.145 -10.778 12.228 1.00 86.38 97 ASP A C 1
ATOM 736 O O . ASP A 1 97 ? 14.608 -9.670 11.941 1.00 86.38 97 ASP A O 1
ATOM 740 N N . GLN A 1 98 ? 12.993 -10.932 12.885 1.00 89.06 98 GLN A N 1
ATOM 741 C CA . GLN A 1 98 ? 12.240 -9.810 13.450 1.00 89.06 98 GLN A CA 1
ATOM 742 C C . GLN A 1 98 ? 13.165 -8.962 14.324 1.00 89.06 98 GLN A C 1
ATOM 744 O O . GLN A 1 98 ? 13.980 -9.498 15.079 1.00 89.06 98 GLN A O 1
ATOM 749 N N . ALA A 1 99 ? 13.024 -7.646 14.253 1.00 96.12 99 ALA A N 1
ATOM 750 C CA . ALA A 1 99 ? 13.958 -6.740 14.897 1.00 96.12 99 ALA A CA 1
ATOM 751 C C . ALA A 1 99 ? 13.246 -5.630 15.657 1.00 96.12 99 ALA A C 1
ATOM 753 O O . ALA A 1 99 ? 12.051 -5.431 15.508 1.00 96.12 99 ALA A O 1
ATOM 754 N N . TRP A 1 100 ? 13.982 -4.907 16.490 1.00 97.50 100 TRP A N 1
ATOM 755 C CA . TRP A 1 100 ? 13.446 -3.894 17.383 1.00 97.50 100 TRP A CA 1
ATOM 756 C C . TRP A 1 100 ? 14.002 -2.515 17.067 1.00 97.50 100 TRP A C 1
ATOM 758 O O . TRP A 1 100 ? 15.197 -2.343 16.813 1.00 97.50 100 TRP A O 1
ATOM 768 N N . ILE A 1 101 ? 13.121 -1.527 17.152 1.00 97.38 101 ILE A N 1
ATOM 769 C CA . ILE A 1 101 ? 13.407 -0.105 16.972 1.00 97.38 101 ILE A CA 1
ATOM 770 C C . ILE A 1 101 ? 12.820 0.695 18.139 1.00 97.38 101 ILE A C 1
ATOM 772 O O . ILE A 1 101 ? 11.915 0.233 18.839 1.00 97.38 101 ILE A O 1
ATOM 776 N N . TYR A 1 102 ? 13.340 1.899 18.373 1.00 96.69 102 TYR A N 1
ATOM 777 C CA . TYR A 1 102 ? 12.857 2.747 19.462 1.00 96.69 102 TYR A CA 1
ATOM 778 C C . TYR A 1 102 ? 11.584 3.493 19.045 1.00 96.69 102 TYR A C 1
ATOM 780 O O . TYR A 1 102 ? 11.607 4.277 18.097 1.00 96.69 102 TYR A O 1
ATOM 788 N N . GLY A 1 103 ? 10.477 3.271 19.755 1.00 93.12 103 GLY A N 1
ATOM 789 C CA . GLY A 1 103 ? 9.148 3.726 19.336 1.00 93.12 103 GLY A CA 1
ATOM 790 C C . GLY A 1 103 ? 8.982 5.244 19.281 1.00 93.12 103 GLY A C 1
ATOM 791 O O . GLY A 1 103 ? 8.275 5.760 18.423 1.00 93.12 103 GLY A O 1
ATOM 792 N N . SER A 1 104 ? 9.733 5.994 20.095 1.00 92.06 104 SER A N 1
ATOM 793 C CA . SER A 1 104 ? 9.721 7.468 20.048 1.00 92.06 104 SER A CA 1
ATOM 794 C C . SER A 1 104 ? 10.224 8.068 18.728 1.00 92.06 104 SER A C 1
ATOM 796 O O . SER A 1 104 ? 10.088 9.273 18.522 1.00 92.06 104 SER A O 1
ATOM 798 N N . LEU A 1 105 ? 10.827 7.251 17.860 1.00 94.12 105 LEU A N 1
ATOM 799 C CA . LEU A 1 105 ? 11.301 7.634 16.529 1.00 94.12 105 LEU A CA 1
ATOM 800 C C . LEU A 1 105 ? 10.301 7.276 15.422 1.00 94.12 105 LEU A C 1
ATOM 802 O O . LEU A 1 105 ? 10.592 7.487 14.246 1.00 94.12 105 LEU A O 1
ATOM 806 N N . ILE A 1 106 ? 9.132 6.759 15.798 1.00 93.12 106 ILE A N 1
ATOM 807 C CA . ILE A 1 106 ? 8.046 6.364 14.909 1.00 93.12 106 ILE A CA 1
ATOM 808 C C . ILE A 1 106 ? 6.822 7.216 15.224 1.00 93.12 106 ILE A C 1
ATOM 810 O O . ILE A 1 106 ? 6.462 7.390 16.392 1.00 93.12 106 ILE A O 1
ATOM 814 N N . ALA A 1 107 ? 6.195 7.752 14.180 1.00 87.38 107 ALA A N 1
ATOM 815 C CA . ALA A 1 107 ? 4.970 8.521 14.317 1.00 87.38 107 ALA A CA 1
ATOM 816 C C . ALA A 1 107 ? 3.741 7.748 13.861 1.00 87.38 107 ALA A C 1
ATOM 818 O O . ALA A 1 107 ? 3.840 6.781 13.113 1.00 87.38 107 ALA A O 1
ATOM 819 N N . THR A 1 108 ? 2.564 8.200 14.279 1.00 82.31 108 THR A N 1
ATOM 820 C CA . THR A 1 108 ? 1.323 7.791 13.626 1.00 82.31 108 THR A CA 1
ATOM 821 C C . THR A 1 108 ? 1.189 8.505 12.275 1.00 82.31 108 THR A C 1
ATOM 823 O O . THR A 1 108 ? 1.662 9.629 12.090 1.00 82.31 108 THR A O 1
ATOM 826 N N . ALA A 1 109 ? 0.552 7.862 11.296 1.00 68.94 109 ALA A N 1
ATOM 827 C CA . ALA A 1 109 ? 0.125 8.545 10.079 1.00 68.94 109 ALA A CA 1
ATOM 828 C C . ALA A 1 109 ? -0.891 9.655 10.407 1.00 68.94 109 ALA A C 1
ATOM 830 O O . ALA A 1 109 ? -1.623 9.573 11.394 1.00 68.94 109 ALA A O 1
ATOM 831 N N . ARG A 1 110 ? -0.978 10.665 9.534 1.00 62.81 110 ARG A N 1
ATOM 832 C CA . ARG A 1 110 ? -1.743 11.915 9.718 1.00 62.81 110 ARG A CA 1
ATOM 833 C C . ARG A 1 110 ? -3.221 11.742 10.121 1.00 62.81 110 ARG A C 1
ATOM 835 O O . ARG A 1 110 ? -3.826 12.672 10.623 1.00 62.81 110 ARG A O 1
ATOM 842 N N . ALA A 1 111 ? -3.824 10.576 9.929 1.00 54.75 111 ALA A N 1
ATOM 843 C CA . ALA A 1 111 ? -5.244 10.349 10.200 1.00 54.75 111 ALA A CA 1
ATOM 844 C C . ALA A 1 111 ? -5.595 9.956 11.652 1.00 54.75 111 ALA A C 1
ATOM 846 O O . ALA A 1 111 ? -6.571 9.246 11.861 1.00 54.75 111 ALA A O 1
ATOM 847 N N . VAL A 1 112 ? -4.803 10.367 12.654 1.00 60.69 112 VAL A N 1
ATOM 848 C CA . VAL A 1 112 ? -5.163 10.156 14.081 1.00 60.69 112 VAL A CA 1
ATOM 849 C C . VAL A 1 112 ? -5.530 11.443 14.811 1.00 60.69 112 VAL A C 1
ATOM 851 O O . VAL A 1 112 ? -5.913 11.417 15.975 1.00 60.69 112 VAL A O 1
ATOM 854 N N . TYR A 1 113 ? -5.418 12.589 14.150 1.00 62.31 113 TYR A N 1
ATOM 855 C CA . TYR A 1 113 ? -5.615 13.886 14.793 1.00 62.31 113 TYR A CA 1
ATOM 856 C C . TYR A 1 113 ? -7.083 14.221 15.087 1.00 62.31 113 TYR A C 1
ATOM 858 O O . TYR A 1 113 ? -7.393 15.009 15.981 1.00 62.31 113 TYR A O 1
ATOM 866 N N . ASP A 1 114 ? -8.004 13.587 14.371 1.00 73.12 114 ASP A N 1
ATOM 867 C CA . ASP A 1 114 ? -9.442 13.644 14.620 1.00 73.12 114 ASP A CA 1
ATOM 868 C C . ASP A 1 114 ? -9.898 12.647 15.701 1.00 73.12 114 ASP A C 1
ATOM 870 O O . ASP A 1 114 ? -11.000 12.777 16.241 1.00 73.12 114 ASP A O 1
ATOM 874 N N . LYS A 1 115 ? -9.048 11.680 16.074 1.00 81.06 115 LYS A N 1
ATOM 875 C CA . LYS A 1 115 ? -9.384 10.657 17.066 1.00 81.06 115 LYS A CA 1
ATOM 876 C C . LYS A 1 115 ? -9.177 11.169 18.494 1.00 81.06 115 LYS A C 1
ATOM 878 O O . LYS A 1 115 ? -8.170 11.817 18.797 1.00 81.06 115 LYS A O 1
ATOM 883 N N . PRO A 1 116 ? -10.089 10.837 19.424 1.00 88.50 116 PRO A N 1
ATOM 884 C CA . PRO A 1 116 ? -9.819 11.031 20.837 1.00 88.50 116 PRO A CA 1
ATOM 885 C C . PRO A 1 116 ? -8.685 10.108 21.289 1.00 88.50 116 PRO A C 1
ATOM 887 O O . PRO A 1 116 ? -8.622 8.946 20.892 1.00 88.50 116 PRO A O 1
ATOM 890 N N . ILE A 1 117 ? -7.839 10.613 22.185 1.00 91.31 117 ILE A N 1
ATOM 891 C CA . ILE A 1 117 ? -6.936 9.765 22.959 1.00 91.31 117 ILE A CA 1
ATOM 892 C C . ILE A 1 117 ? -7.687 9.254 24.193 1.00 91.31 117 ILE A C 1
ATOM 894 O O . ILE A 1 117 ? -8.426 10.002 24.848 1.00 91.31 117 ILE A O 1
ATOM 898 N N . CYS A 1 118 ? -7.565 7.959 24.470 1.00 93.00 118 CYS A N 1
ATOM 899 C CA . CYS A 1 118 ? -8.356 7.248 25.470 1.00 93.00 118 CYS A CA 1
ATOM 900 C C . CYS A 1 118 ? -7.482 6.715 26.607 1.00 93.00 118 CYS A C 1
ATOM 902 O O . CYS A 1 118 ? -6.339 6.321 26.400 1.00 93.00 118 CYS A O 1
ATOM 904 N N . GLN A 1 119 ? -8.028 6.647 27.822 1.00 91.44 119 GLN A N 1
ATOM 905 C CA . GLN A 1 119 ? -7.290 6.112 28.972 1.00 91.44 119 GLN A CA 1
ATOM 906 C C . GLN A 1 119 ? -7.028 4.599 28.863 1.00 91.44 119 GLN A C 1
ATOM 908 O O . GLN A 1 119 ? -6.001 4.114 29.330 1.00 91.44 119 GLN A O 1
ATOM 913 N N . ASN A 1 120 ? -7.961 3.847 28.271 1.00 88.88 120 ASN A N 1
ATOM 914 C CA . ASN A 1 120 ? -7.886 2.394 28.098 1.00 88.88 120 ASN A CA 1
ATOM 915 C C . ASN A 1 120 ? -8.575 1.974 26.784 1.00 88.88 120 ASN A C 1
ATOM 917 O O . ASN A 1 120 ? -9.464 2.681 26.310 1.00 88.88 120 ASN A O 1
ATOM 921 N N . CYS A 1 121 ? -8.191 0.820 26.239 1.00 82.12 121 CYS A N 1
ATOM 922 C CA . CYS A 1 121 ? -8.763 0.207 25.039 1.00 82.12 121 CYS A CA 1
ATOM 923 C C . CYS A 1 121 ? -10.156 -0.401 25.289 1.00 82.12 121 CYS A C 1
ATOM 925 O O . CYS A 1 121 ? -11.038 -0.269 24.448 1.00 82.12 121 CYS A O 1
ATOM 927 N N . ASP A 1 122 ? -10.375 -1.039 26.448 1.00 78.56 122 ASP A N 1
ATOM 928 C CA . ASP A 1 122 ? -11.592 -1.841 26.702 1.00 78.56 122 ASP A CA 1
ATOM 929 C C . ASP A 1 122 ? -12.837 -1.000 27.005 1.00 78.56 122 ASP A C 1
ATOM 931 O O . ASP A 1 122 ? -13.972 -1.398 26.743 1.00 78.56 122 ASP A O 1
ATOM 935 N N . ASN A 1 123 ? -12.623 0.168 27.607 1.00 80.44 123 ASN A N 1
ATOM 936 C CA . ASN A 1 123 ? -13.664 1.129 27.943 1.00 80.44 123 ASN A CA 1
ATOM 937 C C . ASN A 1 123 ? -13.103 2.538 27.714 1.00 80.44 123 ASN A C 1
ATOM 939 O O . ASN A 1 123 ? -12.553 3.138 28.648 1.00 80.44 123 ASN A O 1
ATOM 943 N N . PRO A 1 124 ? -13.151 3.034 26.467 1.00 80.25 124 PRO A N 1
ATOM 944 C CA . PRO A 1 124 ? -12.429 4.227 26.059 1.00 80.25 124 PRO A CA 1
ATOM 945 C C . PRO A 1 124 ? -13.037 5.486 26.678 1.00 80.25 124 PRO A C 1
ATOM 947 O O . PRO A 1 124 ? -13.854 6.186 26.083 1.00 80.25 124 PRO A O 1
ATOM 950 N N . LYS A 1 125 ? -12.594 5.824 27.892 1.00 90.50 125 LYS A N 1
ATOM 951 C CA . LYS A 1 125 ? -12.788 7.161 28.445 1.00 90.50 125 LYS A CA 1
ATOM 952 C C . LYS A 1 125 ? -11.862 8.115 27.695 1.00 90.50 125 LYS A C 1
ATOM 954 O O . LYS A 1 125 ? -10.641 8.013 27.830 1.00 90.50 125 LYS A O 1
ATOM 959 N N . LYS A 1 126 ? -12.440 9.033 26.916 1.00 92.12 126 LYS A N 1
ATOM 960 C CA . LYS A 1 126 ? -11.702 10.134 26.283 1.00 92.12 126 LYS A CA 1
ATOM 961 C C . LYS A 1 126 ? -10.983 10.940 27.367 1.00 92.12 126 LYS A C 1
ATOM 963 O O . LYS A 1 126 ? -11.624 11.405 28.309 1.00 92.12 126 LYS A O 1
ATOM 968 N N . ILE A 1 127 ? -9.672 11.093 27.217 1.00 94.12 127 ILE A N 1
ATOM 969 C CA . ILE A 1 127 ? -8.838 11.944 28.077 1.00 94.12 127 ILE A CA 1
ATOM 970 C C . ILE A 1 127 ? -8.411 13.231 27.366 1.00 94.12 127 ILE A C 1
ATOM 972 O O . ILE A 1 127 ? -8.015 14.178 28.027 1.00 94.12 127 ILE A O 1
ATOM 976 N N . GLY A 1 128 ? -8.546 13.295 26.038 1.00 92.94 128 GLY A N 1
ATOM 977 C CA . GLY A 1 128 ? -8.275 14.503 25.268 1.00 92.94 128 GLY A CA 1
ATOM 978 C C . GLY A 1 128 ? -8.298 14.259 23.764 1.00 92.94 128 GLY A C 1
ATOM 979 O O . GLY A 1 128 ? -8.828 13.251 23.285 1.00 92.94 128 GLY A O 1
ATOM 980 N N . GLN A 1 129 ? -7.735 15.201 23.022 1.00 92.06 129 GLN A N 1
ATOM 981 C CA . GLN A 1 129 ? -7.531 15.115 21.581 1.00 92.06 129 GLN A CA 1
ATOM 982 C C . GLN A 1 129 ? -6.166 15.709 21.244 1.00 92.06 129 GLN A C 1
ATOM 984 O O . GLN A 1 129 ? -5.780 16.726 21.820 1.00 92.06 129 GLN A O 1
ATOM 989 N N . LEU A 1 130 ? -5.432 15.052 20.349 1.00 89.94 130 LEU A N 1
ATOM 990 C CA . LEU A 1 130 ? -4.109 15.492 19.912 1.00 89.94 130 LEU A CA 1
ATOM 991 C C . LEU A 1 130 ? -4.242 16.597 18.856 1.00 89.94 130 LEU A C 1
ATOM 993 O O . LEU A 1 130 ? -5.187 16.594 18.071 1.00 89.94 130 LEU A O 1
ATOM 997 N N . ARG A 1 131 ? -3.302 17.546 18.822 1.00 88.12 131 ARG A N 1
ATOM 998 C CA . ARG A 1 131 ? -3.262 18.563 17.758 1.00 88.12 131 ARG A CA 1
ATOM 999 C C . ARG A 1 131 ? -2.905 17.941 16.421 1.00 88.12 131 ARG A C 1
ATOM 1001 O O . ARG A 1 131 ? -2.049 17.065 16.364 1.00 88.12 131 ARG A O 1
ATOM 1008 N N . GLU A 1 132 ? -3.454 18.505 15.351 1.00 78.75 132 GLU A N 1
ATOM 1009 C CA . GLU A 1 132 ? -3.176 18.078 13.976 1.00 78.75 132 GLU A CA 1
ATOM 1010 C C . GLU A 1 132 ? -1.716 18.250 13.539 1.00 78.75 132 GLU A C 1
ATOM 1012 O O . GLU A 1 132 ? -1.213 17.536 12.676 1.00 78.75 132 GLU A O 1
ATOM 1017 N N . ASP A 1 133 ? -1.004 19.188 14.153 1.00 78.56 133 ASP A N 1
ATOM 1018 C CA . ASP A 1 133 ? 0.414 19.429 13.903 1.00 78.56 133 ASP A CA 1
ATOM 1019 C C . ASP A 1 133 ? 1.331 18.759 14.938 1.00 78.56 133 ASP A C 1
ATOM 1021 O O . ASP A 1 133 ? 2.558 18.874 14.845 1.00 78.56 133 ASP A O 1
ATOM 1025 N N . ALA A 1 134 ? 0.772 18.046 15.924 1.00 83.38 134 ALA A N 1
ATOM 1026 C CA . ALA A 1 134 ? 1.578 17.352 16.915 1.00 83.38 134 ALA A CA 1
ATOM 1027 C C . ALA 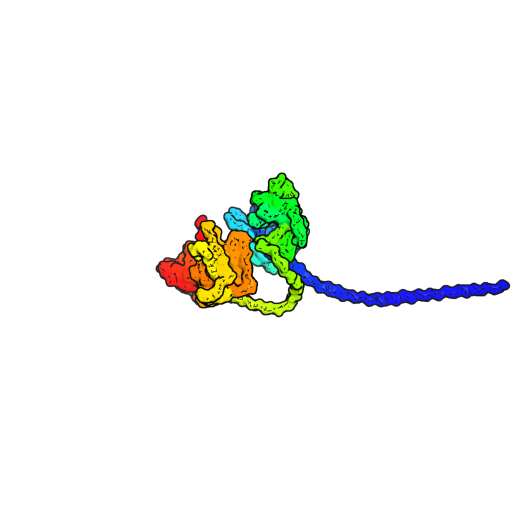A 1 134 ? 2.287 16.147 16.290 1.00 83.38 134 ALA A C 1
ATOM 1029 O O . ALA A 1 134 ? 1.715 15.349 15.545 1.00 83.38 134 ALA A O 1
ATOM 1030 N N . LYS A 1 135 ? 3.551 15.955 16.663 1.00 82.44 135 LYS A N 1
ATOM 1031 C CA . LYS A 1 135 ? 4.234 14.683 16.430 1.00 82.44 135 LYS A CA 1
ATOM 1032 C C . LYS A 1 135 ? 3.739 13.687 17.466 1.00 82.44 135 LYS A C 1
ATOM 1034 O O . LYS A 1 135 ? 3.994 13.869 18.654 1.00 82.44 135 LYS A O 1
ATOM 1039 N N . VAL A 1 136 ? 3.041 12.658 17.008 1.00 88.31 136 VAL A N 1
ATOM 1040 C CA . VAL A 1 136 ? 2.489 11.611 17.868 1.00 88.31 136 VAL A CA 1
ATOM 1041 C C . VAL A 1 136 ? 3.444 10.433 17.857 1.00 88.31 136 VAL A C 1
ATOM 1043 O O . VAL A 1 136 ? 3.591 9.794 16.825 1.00 88.31 136 VAL A O 1
ATOM 1046 N N . LYS A 1 137 ? 4.106 10.162 18.978 1.00 90.50 137 LYS A N 1
ATOM 1047 C CA . LYS A 1 137 ? 5.057 9.055 19.128 1.00 90.50 137 LYS A CA 1
ATOM 1048 C C . LYS A 1 137 ? 4.317 7.773 19.480 1.00 90.50 137 LYS A C 1
ATOM 1050 O O . LYS A 1 137 ? 3.465 7.802 20.366 1.00 90.50 137 LYS A O 1
ATOM 1055 N N . ILE A 1 138 ? 4.685 6.651 18.869 1.00 91.19 138 ILE A N 1
ATOM 1056 C CA . ILE A 1 138 ? 4.132 5.338 19.229 1.00 91.19 138 ILE A CA 1
ATOM 1057 C C . ILE A 1 138 ? 4.993 4.711 20.331 1.00 91.19 138 ILE A C 1
ATOM 1059 O O . ILE A 1 138 ? 6.194 4.512 20.169 1.00 91.19 138 ILE A O 1
ATOM 1063 N N . LEU A 1 139 ? 4.380 4.398 21.469 1.00 90.75 139 LEU A N 1
ATOM 1064 C CA . LEU A 1 139 ? 5.053 3.840 22.645 1.00 90.75 139 LEU A CA 1
ATOM 1065 C C . LEU A 1 139 ? 4.742 2.356 22.855 1.00 90.75 139 LEU A C 1
ATOM 1067 O O . LEU A 1 139 ? 5.571 1.616 23.388 1.00 90.75 139 LEU A O 1
ATOM 1071 N N . ASN A 1 140 ? 3.540 1.928 22.477 1.00 92.06 140 ASN A N 1
ATOM 1072 C CA . ASN A 1 140 ? 3.103 0.544 22.580 1.00 92.06 140 ASN A CA 1
ATOM 1073 C C . ASN A 1 140 ? 1.997 0.256 21.560 1.00 92.06 140 ASN A C 1
ATOM 1075 O O . ASN A 1 140 ? 1.454 1.171 20.940 1.00 92.06 140 ASN A O 1
ATOM 1079 N N . CYS A 1 141 ? 1.629 -1.007 21.424 1.00 91.19 141 CYS A N 1
ATOM 1080 C CA . CYS A 1 141 ? 0.475 -1.423 20.647 1.00 91.19 141 CYS A CA 1
ATOM 1081 C C . CYS A 1 141 ? -0.153 -2.674 21.271 1.00 91.19 141 CYS A C 1
ATOM 1083 O O . CYS A 1 141 ? 0.439 -3.292 22.156 1.00 91.19 141 CYS A O 1
ATOM 1085 N N . ASN A 1 142 ? -1.370 -3.021 20.857 1.00 87.69 142 ASN A N 1
ATOM 1086 C CA . ASN A 1 142 ? -2.016 -4.261 21.276 1.00 87.69 142 ASN A CA 1
ATOM 1087 C C . ASN A 1 142 ? -2.521 -5.086 20.084 1.00 87.69 142 ASN A C 1
ATOM 1089 O O . ASN A 1 142 ? -2.516 -4.639 18.936 1.00 87.69 142 ASN A O 1
ATOM 1093 N N . GLU A 1 143 ? -3.014 -6.281 20.398 1.00 81.88 143 GLU A N 1
ATOM 1094 C CA . GLU A 1 143 ? -3.585 -7.245 19.451 1.00 81.88 143 GLU A CA 1
ATOM 1095 C C . GLU A 1 143 ? -4.780 -6.737 18.641 1.00 81.88 143 GLU A C 1
ATOM 1097 O O . GLU A 1 143 ? -5.066 -7.237 17.557 1.00 81.88 143 GLU A O 1
ATOM 1102 N N . TYR A 1 144 ? -5.477 -5.726 19.152 1.00 82.00 144 TYR A N 1
ATOM 1103 C CA . TYR A 1 144 ? -6.631 -5.118 18.499 1.00 82.00 144 TYR A CA 1
ATOM 1104 C C . TYR A 1 144 ? -6.228 -3.933 17.610 1.00 82.00 144 TYR A C 1
ATOM 1106 O O . TYR A 1 144 ? -7.092 -3.195 17.138 1.00 82.00 144 TYR A O 1
ATOM 1114 N N . GLY A 1 145 ? -4.924 -3.713 17.409 1.00 83.75 145 GLY A N 1
ATOM 1115 C CA . GLY A 1 145 ? -4.389 -2.617 16.605 1.00 83.75 145 GLY A CA 1
ATOM 1116 C C . GLY A 1 145 ? -4.486 -1.244 17.271 1.00 83.75 145 GLY A C 1
ATOM 1117 O O . GLY A 1 145 ? -4.285 -0.235 16.596 1.00 83.75 145 GLY A O 1
ATOM 1118 N N . TRP A 1 146 ? -4.785 -1.174 18.573 1.00 89.44 146 TRP A N 1
ATOM 1119 C CA . TRP A 1 146 ? -4.682 0.087 19.302 1.00 89.44 146 TRP A CA 1
ATOM 1120 C C . TRP A 1 146 ? -3.219 0.460 19.479 1.00 89.44 146 TRP A C 1
ATOM 1122 O O . TRP A 1 146 ? -2.361 -0.400 19.686 1.00 89.44 146 TRP A O 1
ATOM 1132 N N . LEU A 1 147 ? -2.953 1.761 19.460 1.00 91.38 147 LEU A N 1
ATOM 1133 C CA . LEU A 1 147 ? -1.622 2.317 19.654 1.00 91.38 147 LEU A CA 1
ATOM 1134 C C . LEU A 1 147 ? -1.593 3.097 20.958 1.00 91.38 147 LEU A C 1
ATOM 1136 O O . LEU A 1 147 ? -2.343 4.054 21.115 1.00 91.38 147 LEU A O 1
ATOM 1140 N N . PHE A 1 148 ? -0.723 2.729 21.891 1.00 92.69 148 PHE A N 1
ATOM 1141 C CA . PHE A 1 148 ? -0.423 3.609 23.013 1.00 92.69 148 PHE A CA 1
ATOM 1142 C C . PHE A 1 148 ? 0.561 4.655 22.515 1.00 92.69 148 PHE A C 1
ATOM 1144 O O . PHE A 1 148 ? 1.643 4.312 22.029 1.00 92.69 148 PHE A O 1
ATOM 1151 N N . ALA A 1 149 ? 0.182 5.917 22.604 1.00 93.31 149 ALA A N 1
ATOM 1152 C CA . ALA A 1 149 ? 0.912 6.998 21.984 1.00 93.31 149 ALA A CA 1
ATOM 1153 C C . ALA A 1 149 ? 1.033 8.209 22.901 1.00 93.31 149 ALA A C 1
ATOM 1155 O O . ALA A 1 149 ? 0.243 8.389 23.827 1.00 93.31 149 ALA A O 1
ATOM 1156 N N . GLN A 1 150 ? 2.025 9.040 22.597 1.00 93.50 150 GLN A N 1
ATOM 1157 C CA . GLN A 1 150 ? 2.315 10.294 23.280 1.00 93.50 150 GLN A CA 1
ATOM 1158 C C . GLN A 1 150 ? 2.277 11.446 22.275 1.00 93.50 150 GLN A C 1
ATOM 1160 O O . GLN A 1 150 ? 2.891 11.358 21.210 1.00 93.50 150 GLN A O 1
ATOM 1165 N N . GLY A 1 151 ? 1.598 12.541 22.604 1.00 91.94 151 GLY A N 1
ATOM 1166 C CA . GLY A 1 151 ? 1.548 13.729 21.753 1.00 91.94 151 GLY A CA 1
ATOM 1167 C C . GLY A 1 151 ? 1.054 14.966 22.496 1.00 91.94 151 GLY A C 1
ATOM 1168 O O . GLY A 1 151 ? 0.690 14.894 23.663 1.00 91.94 151 GLY A O 1
ATOM 1169 N N . ILE A 1 152 ? 1.034 16.111 21.813 1.00 93.31 152 ILE A N 1
ATOM 1170 C CA . ILE A 1 152 ? 0.542 17.373 22.383 1.00 93.31 152 ILE A CA 1
ATOM 1171 C C . ILE A 1 152 ? -0.956 17.519 22.103 1.00 93.31 152 ILE A C 1
ATOM 1173 O O . ILE A 1 152 ? -1.393 17.377 20.959 1.00 93.31 152 ILE A O 1
ATOM 1177 N N . SER A 1 153 ? -1.736 17.815 23.138 1.00 94.06 153 SER A N 1
ATOM 1178 C CA . SER A 1 153 ? -3.176 18.034 23.072 1.00 94.06 153 SER A CA 1
ATOM 1179 C C . SER A 1 153 ? -3.532 19.358 22.413 1.00 94.06 153 SER A C 1
ATOM 1181 O O . SER A 1 153 ? -2.706 20.271 22.319 1.00 94.06 153 SER A O 1
ATOM 1183 N N . THR A 1 154 ? -4.793 19.504 22.006 1.00 91.06 154 THR A N 1
ATOM 1184 C CA . THR A 1 154 ? -5.363 20.781 21.538 1.00 91.06 154 THR A CA 1
ATOM 1185 C C . THR A 1 154 ? -5.239 21.915 22.558 1.00 91.06 154 THR A C 1
ATOM 1187 O O . THR A 1 154 ? -5.275 23.080 22.175 1.00 91.06 154 THR A O 1
ATOM 1190 N N . GLU A 1 155 ? -5.048 21.587 23.835 1.00 94.75 155 GLU A N 1
ATOM 1191 C CA . GLU A 1 155 ? -4.860 22.530 24.944 1.00 94.75 155 GLU A CA 1
ATOM 1192 C C . GLU A 1 155 ? -3.373 22.828 25.221 1.00 94.75 155 GLU A C 1
ATOM 1194 O O . GLU A 1 155 ? -3.050 23.681 26.042 1.00 94.75 155 GLU A O 1
ATOM 1199 N N . GLY A 1 156 ? -2.452 22.181 24.496 1.00 93.88 156 GLY A N 1
ATOM 1200 C CA . GLY A 1 156 ? -1.007 22.376 24.632 1.00 93.88 156 GLY A CA 1
ATOM 1201 C C . GLY A 1 156 ? -0.336 21.483 25.679 1.00 93.88 156 GLY A C 1
ATOM 1202 O O . GLY A 1 156 ? 0.859 21.640 25.919 1.00 93.88 156 GLY A O 1
ATOM 1203 N N . GLU A 1 157 ? -1.068 20.542 26.272 1.00 95.94 157 GLU A N 1
ATOM 1204 C CA . GLU A 1 157 ? -0.554 19.602 27.272 1.00 95.94 157 GLU A CA 1
ATOM 1205 C C . GLU A 1 157 ? -0.013 18.330 26.614 1.00 95.94 157 GLU A C 1
ATOM 1207 O O . GLU A 1 157 ? -0.512 17.898 25.578 1.00 95.94 157 GLU A O 1
ATOM 1212 N N . GLU A 1 158 ? 0.992 17.692 27.207 1.00 95.62 158 GLU A N 1
ATOM 1213 C CA . GLU A 1 158 ? 1.424 16.367 26.760 1.00 95.62 158 GLU A CA 1
ATOM 1214 C C . GLU A 1 158 ? 0.431 15.308 27.256 1.00 95.62 158 GLU A C 1
ATOM 1216 O O . GLU A 1 158 ? 0.147 15.216 28.449 1.00 95.62 158 GLU A O 1
ATOM 1221 N N . LEU A 1 159 ? -0.111 14.517 26.332 1.00 95.38 159 LEU A N 1
ATOM 1222 C CA . LEU A 1 159 ? -1.027 13.422 26.622 1.00 95.38 159 LEU A CA 1
ATOM 1223 C C . LEU A 1 159 ? -0.402 12.092 26.238 1.00 95.38 159 LEU A C 1
ATOM 1225 O O . LEU A 1 159 ? 0.175 11.951 25.159 1.00 95.38 159 LEU A O 1
ATOM 1229 N N . GLU A 1 160 ? -0.621 11.106 27.101 1.00 95.19 160 GLU A N 1
ATOM 1230 C CA . GLU A 1 160 ? -0.354 9.700 26.835 1.00 95.19 160 GLU A CA 1
ATOM 1231 C C . GLU A 1 160 ? -1.638 8.897 26.957 1.00 95.19 160 GLU A C 1
ATOM 1233 O O . GLU A 1 160 ? -2.401 9.042 27.915 1.00 95.19 160 GLU A O 1
ATOM 1238 N N . GLY A 1 161 ? -1.878 8.028 25.988 1.00 94.38 161 GLY A N 1
ATOM 1239 C CA . GLY A 1 161 ? -3.060 7.193 25.989 1.00 94.38 161 GLY A CA 1
ATOM 1240 C C . GLY A 1 161 ? -3.190 6.360 24.733 1.00 94.38 161 GLY A C 1
ATOM 1241 O O . GLY A 1 161 ? -2.343 6.365 23.842 1.00 94.38 161 GLY A O 1
ATOM 1242 N N . TRP A 1 162 ? -4.277 5.611 24.689 1.00 93.69 162 TRP A N 1
ATOM 1243 C CA . TRP A 1 162 ? -4.593 4.697 23.615 1.00 93.69 162 TRP A CA 1
ATOM 1244 C C . TRP A 1 162 ? -5.333 5.416 22.496 1.00 93.69 162 TRP A C 1
ATOM 1246 O O . TRP A 1 162 ? -6.363 6.055 22.712 1.00 93.69 162 TRP A O 1
ATOM 1256 N N . LEU A 1 163 ? -4.794 5.284 21.295 1.00 90.69 163 LEU A N 1
ATOM 1257 C CA . LEU A 1 163 ? -5.409 5.676 20.046 1.00 90.69 163 LEU A CA 1
ATOM 1258 C C . LEU A 1 163 ? -6.109 4.448 19.463 1.00 90.69 163 LEU A C 1
ATOM 1260 O O . LEU A 1 163 ? -5.494 3.373 19.414 1.00 90.69 163 LEU A O 1
ATOM 1264 N N . PRO A 1 164 ? -7.380 4.580 19.052 1.00 87.56 164 PRO A N 1
ATOM 1265 C CA . PRO A 1 164 ? -8.091 3.480 18.427 1.00 87.56 164 PRO A CA 1
ATOM 1266 C C . PRO A 1 164 ? -7.375 3.050 17.141 1.00 87.56 164 PRO A C 1
ATOM 1268 O O . PRO A 1 164 ? -6.706 3.876 16.509 1.00 87.56 164 PRO A O 1
ATOM 1271 N N . PRO A 1 165 ? -7.522 1.780 16.727 1.00 82.31 165 PRO A N 1
ATOM 1272 C CA . PRO A 1 165 ? -7.098 1.362 15.400 1.00 82.31 165 PRO A CA 1
ATOM 1273 C C . PRO A 1 165 ? -7.716 2.296 14.353 1.00 82.31 165 PRO A C 1
ATOM 1275 O O . PRO A 1 165 ? -8.831 2.792 14.528 1.00 82.31 165 PRO A O 1
ATOM 1278 N N . TYR A 1 166 ? -7.006 2.518 13.247 1.00 69.12 166 TYR A N 1
ATOM 1279 C CA . TYR A 1 166 ? -7.420 3.428 12.167 1.00 69.12 166 TYR A CA 1
ATOM 1280 C C . TYR A 1 166 ? -8.802 3.115 11.559 1.00 69.12 166 TYR A C 1
ATOM 1282 O O . TYR A 1 166 ? -9.366 3.943 10.846 1.00 69.12 166 TYR A O 1
ATOM 1290 N N . ASN A 1 167 ? -9.388 1.964 11.883 1.00 50.72 167 ASN A N 1
ATOM 1291 C CA . ASN A 1 167 ? -10.686 1.541 11.390 1.00 50.72 167 ASN A CA 1
ATOM 1292 C C . ASN A 1 167 ? -11.798 2.052 12.318 1.00 50.72 167 ASN A C 1
ATOM 1294 O O . ASN A 1 167 ? -12.023 1.513 13.403 1.00 50.72 167 ASN A O 1
ATOM 1298 N N . GLU A 1 168 ? -12.554 3.058 11.877 1.00 33.69 168 GLU A N 1
ATOM 1299 C CA . GLU A 1 168 ? -13.876 3.293 12.456 1.00 33.69 168 GLU A CA 1
ATOM 1300 C C . GLU A 1 168 ? -14.809 2.146 12.076 1.00 33.69 168 GLU A C 1
ATOM 1302 O O . GLU A 1 168 ? -15.384 2.116 10.992 1.00 33.69 168 GLU A O 1
ATOM 1307 N N . SER A 1 169 ? -15.005 1.211 13.000 1.00 29.95 169 SER A N 1
ATOM 1308 C CA . SER A 1 169 ? -16.361 0.809 13.374 1.00 29.95 169 SER A CA 1
ATOM 1309 C C . SER A 1 169 ? -16.367 0.116 14.737 1.00 29.95 169 SER A C 1
ATOM 1311 O O . SER A 1 169 ? -15.720 -0.920 14.909 1.00 29.95 169 SER A O 1
ATOM 1313 N N . PRO A 1 170 ? -17.136 0.630 15.713 1.00 31.92 170 PRO A N 1
ATOM 1314 C CA . PRO A 1 170 ? -17.452 -0.092 16.927 1.00 31.92 170 PRO A CA 1
ATOM 1315 C C . PRO A 1 170 ? -18.536 -1.124 16.598 1.00 31.92 170 PRO A C 1
ATOM 1317 O O . PRO A 1 170 ? -19.724 -0.892 16.796 1.00 31.92 170 PRO A O 1
ATOM 1320 N N . SER A 1 171 ? -18.139 -2.295 16.115 1.00 31.28 171 SER A N 1
ATOM 1321 C CA . SER A 1 171 ? -18.987 -3.480 16.211 1.00 31.28 171 SER A CA 1
ATOM 1322 C C . SER A 1 171 ? -18.183 -4.607 16.826 1.00 31.28 171 SER A C 1
ATOM 1324 O O . SER A 1 171 ? -17.385 -5.277 16.177 1.00 31.28 171 SER A O 1
ATOM 1326 N N . ARG A 1 172 ? -18.430 -4.780 18.123 1.00 37.03 172 ARG A N 1
ATOM 1327 C CA . ARG A 1 172 ? -18.135 -5.950 18.938 1.00 37.03 172 ARG A CA 1
ATOM 1328 C C . ARG A 1 172 ? -18.623 -7.214 18.217 1.00 37.03 172 ARG A C 1
ATOM 1330 O O . ARG A 1 172 ? -19.756 -7.637 18.414 1.00 37.03 172 ARG A O 1
ATOM 1337 N N . ALA A 1 173 ? -17.768 -7.821 17.403 1.00 28.47 173 ALA A N 1
ATOM 1338 C CA . ALA A 1 173 ? -17.813 -9.253 17.170 1.00 28.47 173 ALA A CA 1
ATOM 1339 C C . ALA A 1 173 ? -16.934 -9.867 18.258 1.00 28.47 173 ALA A C 1
ATOM 1341 O O . ALA A 1 173 ? -15.744 -9.580 18.344 1.00 28.47 173 ALA A O 1
ATOM 1342 N N . THR A 1 174 ? -17.543 -10.638 19.152 1.00 32.41 174 THR A N 1
ATOM 1343 C CA . THR A 1 174 ? -16.852 -11.507 20.105 1.00 32.41 174 THR A CA 1
ATOM 1344 C C . THR A 1 174 ? -15.842 -12.370 19.355 1.00 32.41 174 THR A C 1
ATOM 1346 O O . THR A 1 174 ? -16.209 -13.392 18.776 1.00 32.41 174 THR A O 1
ATOM 1349 N N . ALA A 1 175 ? -14.577 -11.949 19.352 1.00 30.12 175 ALA A N 1
ATOM 1350 C CA . ALA A 1 175 ? -13.467 -12.795 18.965 1.00 30.12 175 ALA A CA 1
ATOM 1351 C C . ALA A 1 175 ? -13.388 -13.920 20.001 1.00 30.12 175 ALA A C 1
ATOM 1353 O O . ALA A 1 175 ? -12.976 -13.731 21.144 1.00 30.12 175 ALA A O 1
ATOM 1354 N N . THR A 1 176 ? -13.888 -15.087 19.609 1.00 27.31 176 THR A N 1
ATOM 1355 C CA . THR A 1 176 ? -13.558 -16.341 20.281 1.00 27.31 176 THR A CA 1
ATOM 1356 C C . THR A 1 176 ? -12.072 -16.578 20.010 1.00 27.31 176 THR A C 1
ATOM 1358 O O . THR A 1 176 ? -11.667 -16.400 18.858 1.00 27.31 176 THR A O 1
ATOM 1361 N N . PRO A 1 177 ? -11.245 -16.924 21.012 1.00 28.70 177 PRO A N 1
ATOM 1362 C CA . PRO A 1 177 ? -9.819 -17.132 20.799 1.00 28.70 177 PRO A CA 1
ATOM 1363 C C . PRO A 1 177 ? -9.630 -18.196 19.716 1.00 28.70 177 PRO A C 1
ATOM 1365 O O . PRO A 1 177 ? -10.043 -19.346 19.881 1.00 28.70 177 PRO A O 1
ATOM 1368 N N . LEU A 1 178 ? -9.055 -17.789 18.583 1.00 29.62 178 LEU A N 1
ATOM 1369 C CA . LEU A 1 178 ? -8.717 -18.697 17.499 1.00 29.62 178 LEU A CA 1
ATOM 1370 C C . LEU A 1 178 ? -7.583 -19.594 17.990 1.00 29.62 178 LEU A C 1
ATOM 1372 O O . LEU A 1 178 ? -6.427 -19.183 18.087 1.00 29.62 178 LEU A O 1
ATOM 1376 N N . ASN A 1 179 ? -7.938 -20.835 18.310 1.00 32.19 179 ASN A N 1
ATOM 1377 C CA . ASN A 1 179 ? -6.999 -21.940 18.260 1.00 32.19 179 ASN A CA 1
ATOM 1378 C C . ASN A 1 179 ? -6.442 -21.973 16.834 1.00 32.19 179 ASN A C 1
ATOM 1380 O O . ASN A 1 179 ? -7.183 -22.233 15.886 1.00 32.19 179 ASN A O 1
ATOM 1384 N N . GLN A 1 180 ? -5.145 -21.692 16.695 1.00 36.88 180 GLN A N 1
ATOM 1385 C CA . GLN A 1 180 ? -4.369 -22.015 15.502 1.00 36.88 180 GLN A CA 1
ATOM 1386 C C . GLN A 1 180 ? -4.344 -23.538 15.342 1.00 36.88 180 GLN A C 1
ATOM 1388 O O . GLN A 1 180 ? -3.422 -24.229 15.764 1.00 36.88 180 GLN A O 1
ATOM 1393 N N . THR A 1 181 ? -5.412 -24.062 14.763 1.00 32.12 181 THR A N 1
ATOM 1394 C CA . THR A 1 181 ? -5.395 -25.295 13.989 1.00 32.12 181 THR A CA 1
ATOM 1395 C C . THR A 1 181 ? -5.301 -24.870 12.538 1.00 32.12 181 THR A C 1
ATOM 1397 O O . THR A 1 181 ? -6.119 -24.069 12.096 1.00 32.12 181 THR A O 1
ATOM 1400 N N . ASP A 1 182 ? -4.278 -25.367 11.846 1.00 53.19 182 ASP A N 1
ATOM 1401 C CA . ASP A 1 182 ? -4.017 -25.160 10.424 1.00 53.19 182 ASP A CA 1
ATOM 1402 C C . ASP A 1 182 ? -5.309 -25.253 9.584 1.00 53.19 182 ASP A C 1
ATOM 1404 O O . ASP A 1 182 ? -5.769 -26.344 9.243 1.00 53.19 182 ASP A O 1
ATOM 1408 N N . GLU A 1 183 ? -5.903 -24.102 9.253 1.00 33.16 183 GLU A N 1
ATOM 1409 C CA . GLU A 1 183 ? -6.963 -23.969 8.249 1.00 33.16 183 GLU A CA 1
ATOM 1410 C C . GLU A 1 183 ? -6.333 -23.515 6.923 1.00 33.16 183 GLU A C 1
ATOM 1412 O O . GLU A 1 183 ? -5.387 -22.719 6.911 1.00 33.16 183 GLU A O 1
ATOM 1417 N N . PRO A 1 184 ? -6.799 -24.045 5.783 1.00 38.44 184 PRO A N 1
ATOM 1418 C CA . PRO A 1 184 ? -6.061 -23.990 4.539 1.00 38.44 184 PRO A CA 1
ATOM 1419 C C . PRO A 1 184 ? -6.042 -22.559 4.009 1.00 38.44 184 PRO A C 1
ATOM 1421 O O . PRO A 1 184 ? -7.073 -21.982 3.672 1.00 38.44 184 PRO A O 1
ATOM 1424 N N . LYS A 1 185 ? -4.831 -22.019 3.867 1.00 40.34 185 LYS A N 1
ATOM 1425 C CA . LYS A 1 185 ? -4.509 -20.891 2.994 1.00 40.34 185 LYS A CA 1
ATOM 1426 C C . LYS A 1 185 ? -5.099 -21.165 1.602 1.00 40.34 185 LYS A C 1
ATOM 1428 O O . LYS A 1 185 ? -4.456 -21.771 0.751 1.00 40.34 185 LYS A O 1
ATOM 1433 N N . THR A 1 186 ? -6.314 -20.705 1.322 1.00 44.25 186 THR A N 1
ATOM 1434 C CA . THR A 1 186 ? -6.714 -20.446 -0.064 1.00 44.25 186 THR A CA 1
ATOM 1435 C C . THR A 1 186 ? -6.044 -19.141 -0.473 1.00 44.25 186 THR A C 1
ATOM 1437 O O . THR A 1 186 ? -6.675 -18.086 -0.535 1.00 44.25 186 THR A O 1
ATOM 1440 N N . GLU A 1 187 ? -4.721 -19.208 -0.652 1.00 54.41 187 GLU A N 1
ATOM 1441 C CA . GLU A 1 187 ? -3.919 -18.154 -1.263 1.00 54.41 187 GLU A CA 1
ATOM 1442 C C . GLU A 1 187 ? -4.476 -17.916 -2.664 1.00 54.41 187 GLU A C 1
ATOM 1444 O O . GLU A 1 187 ? -4.366 -18.763 -3.551 1.00 54.41 187 GLU A O 1
ATOM 1449 N N . GLY A 1 188 ? -5.127 -16.772 -2.865 1.00 61.69 188 GLY A N 1
ATOM 1450 C CA . GLY A 1 188 ? -5.393 -16.303 -4.216 1.00 61.69 188 GLY A CA 1
ATOM 1451 C C . GLY A 1 188 ? -4.072 -16.179 -4.985 1.00 61.69 188 GLY A C 1
ATOM 1452 O O . GLY A 1 188 ? -3.015 -15.957 -4.392 1.00 61.69 188 GLY A O 1
ATOM 1453 N N . ARG A 1 189 ? -4.117 -16.335 -6.313 1.00 89.12 189 ARG A N 1
ATOM 1454 C CA . ARG A 1 189 ? -2.915 -16.354 -7.170 1.00 89.12 189 ARG A CA 1
ATOM 1455 C C . ARG A 1 189 ? -2.126 -15.043 -7.168 1.00 89.12 189 ARG A C 1
ATOM 1457 O O . ARG A 1 189 ? -1.052 -15.004 -7.763 1.00 89.12 189 ARG A O 1
ATOM 1464 N N . CYS A 1 190 ? -2.642 -13.983 -6.552 1.00 91.12 190 CYS A N 1
ATOM 1465 C CA . CYS A 1 190 ? -2.049 -12.657 -6.564 1.00 91.12 190 CYS A CA 1
ATOM 1466 C C . CYS A 1 190 ? -1.604 -12.259 -5.155 1.00 91.12 190 CYS A C 1
ATOM 1468 O O . CYS A 1 190 ? -2.408 -12.063 -4.233 1.00 91.12 190 CYS A O 1
ATOM 1470 N N . TYR A 1 191 ? -0.288 -12.170 -5.000 1.00 84.88 191 TYR A N 1
ATOM 1471 C CA . TYR A 1 191 ? 0.384 -11.835 -3.753 1.00 84.88 191 TYR A CA 1
ATOM 1472 C C . TYR A 1 191 ? 1.031 -10.467 -3.932 1.00 84.88 191 TYR A C 1
ATOM 1474 O O . TYR A 1 191 ? 1.756 -10.275 -4.900 1.00 84.88 191 TYR A O 1
ATOM 1482 N N . HIS A 1 192 ? 0.700 -9.504 -3.070 1.00 84.12 192 HIS A N 1
ATOM 1483 C CA . HIS A 1 192 ? 1.136 -8.098 -3.168 1.00 84.12 192 HIS A CA 1
ATOM 1484 C C . HIS A 1 192 ? 0.842 -7.379 -4.496 1.00 84.12 192 HIS A C 1
ATOM 1486 O O . HIS A 1 192 ? 1.352 -6.288 -4.738 1.00 84.12 192 HIS A O 1
ATOM 1492 N N . ALA A 1 193 ? -0.022 -7.936 -5.346 1.00 92.19 193 ALA A N 1
ATOM 1493 C CA . ALA A 1 193 ? -0.492 -7.261 -6.546 1.00 92.19 193 ALA A CA 1
ATOM 1494 C C . ALA A 1 193 ? -1.371 -6.067 -6.151 1.00 92.19 193 ALA A C 1
ATOM 1496 O O . ALA A 1 193 ? -2.412 -6.232 -5.513 1.00 92.19 193 ALA A O 1
ATOM 1497 N N . LYS A 1 194 ? -0.962 -4.859 -6.537 1.00 94.75 194 LYS A N 1
ATOM 1498 C CA . LYS A 1 194 ? -1.692 -3.624 -6.242 1.00 94.75 194 LYS A CA 1
ATOM 1499 C C . LYS A 1 194 ? -1.940 -2.830 -7.519 1.00 94.75 194 LYS A C 1
ATOM 1501 O O . LYS A 1 194 ? -1.213 -2.951 -8.500 1.00 94.75 194 LYS A O 1
ATOM 1506 N N . GLY A 1 195 ? -2.970 -2.000 -7.497 1.00 94.62 195 GLY A N 1
ATOM 1507 C CA . GLY A 1 195 ? -3.256 -1.029 -8.550 1.00 94.62 195 GLY A CA 1
ATOM 1508 C C . GLY A 1 195 ? -4.025 0.148 -7.978 1.00 94.62 195 GLY A C 1
ATOM 1509 O O . GLY A 1 195 ? -4.401 0.125 -6.811 1.00 94.62 195 GLY A O 1
ATOM 1510 N N . TYR A 1 196 ? -4.274 1.168 -8.784 1.00 94.25 196 TYR A N 1
ATOM 1511 C CA . TYR A 1 196 ? -5.127 2.286 -8.404 1.00 94.25 196 TYR A CA 1
ATOM 1512 C C . TYR A 1 196 ? -6.348 2.390 -9.311 1.00 94.25 196 TYR A C 1
ATOM 1514 O O . TYR A 1 196 ? -6.321 1.964 -10.469 1.00 94.25 196 TYR A O 1
ATOM 1522 N N . ILE A 1 197 ? -7.433 2.933 -8.767 1.00 93.81 197 ILE A N 1
ATOM 1523 C CA . ILE A 1 197 ? -8.699 3.087 -9.481 1.00 93.81 197 ILE A CA 1
ATOM 1524 C C . ILE A 1 197 ? -8.597 4.218 -10.509 1.00 93.81 197 ILE A C 1
ATOM 1526 O O . ILE A 1 197 ? -8.120 5.307 -10.204 1.00 93.81 197 ILE A O 1
ATOM 1530 N N . THR A 1 198 ? -9.059 3.955 -11.732 1.00 92.50 198 THR A N 1
ATOM 1531 C CA . THR A 1 198 ? -9.138 4.936 -12.830 1.00 92.50 198 THR A CA 1
ATOM 1532 C C . THR A 1 198 ? -10.570 5.306 -13.208 1.00 92.50 198 THR A C 1
ATOM 1534 O O . THR A 1 198 ? -10.775 6.072 -14.152 1.00 92.50 198 THR A O 1
ATOM 1537 N N . ASP A 1 199 ? -11.558 4.771 -12.487 1.00 92.19 199 ASP A N 1
ATOM 1538 C CA . ASP A 1 199 ? -12.971 5.051 -12.726 1.00 92.19 199 ASP A CA 1
ATOM 1539 C C . ASP A 1 199 ? -13.281 6.547 -12.557 1.00 92.19 199 ASP A C 1
ATOM 1541 O O . ASP A 1 199 ? -12.939 7.161 -11.548 1.00 92.19 199 ASP A O 1
ATOM 1545 N N . GLN A 1 200 ? -13.917 7.125 -13.574 1.00 90.38 200 GLN A N 1
ATOM 1546 C CA . GLN A 1 200 ? -14.324 8.532 -13.615 1.00 90.38 200 GLN A CA 1
ATOM 1547 C C . GLN A 1 200 ? -15.821 8.701 -13.316 1.00 90.38 200 GLN A C 1
ATOM 1549 O O . GLN A 1 200 ? -16.339 9.812 -13.385 1.00 90.38 200 GLN A O 1
ATOM 1554 N N . ASP A 1 201 ? -16.549 7.615 -13.038 1.00 92.00 201 ASP A N 1
ATOM 1555 C CA . ASP A 1 201 ? -17.945 7.708 -12.624 1.00 92.00 201 ASP A CA 1
ATOM 1556 C C . ASP A 1 201 ? -18.037 8.344 -11.230 1.00 92.00 201 ASP A C 1
ATOM 1558 O O . ASP A 1 201 ? -17.617 7.756 -10.231 1.00 92.00 201 ASP A O 1
ATOM 1562 N N . HIS A 1 202 ? -18.645 9.530 -11.151 1.00 90.50 202 HIS A N 1
ATOM 1563 C CA . HIS A 1 202 ? -18.896 10.232 -9.890 1.00 90.50 202 HIS A CA 1
ATOM 1564 C C . HIS A 1 202 ? -19.781 9.433 -8.913 1.00 90.50 202 HIS A C 1
ATOM 1566 O O . HIS A 1 202 ? -19.809 9.730 -7.722 1.00 90.50 202 HIS A O 1
ATOM 1572 N N . ASN A 1 203 ? -20.487 8.393 -9.377 1.00 91.62 203 ASN A N 1
ATOM 1573 C CA . ASN A 1 203 ? -21.250 7.484 -8.516 1.00 91.62 203 ASN A CA 1
ATOM 1574 C C . ASN A 1 203 ? -20.397 6.388 -7.855 1.00 91.62 203 ASN A C 1
ATOM 1576 O O . ASN A 1 203 ? -20.957 5.542 -7.141 1.00 91.62 203 ASN A O 1
ATOM 1580 N N . GLY A 1 204 ? -19.085 6.381 -8.107 1.00 92.50 204 GLY A N 1
ATOM 1581 C CA . GLY A 1 204 ? -18.125 5.422 -7.580 1.00 92.50 204 GLY A CA 1
ATOM 1582 C C . GLY A 1 204 ? -18.073 4.094 -8.340 1.00 92.50 204 GLY A C 1
ATOM 1583 O O . GLY A 1 204 ? -18.978 3.726 -9.093 1.00 92.50 204 GLY A O 1
ATOM 1584 N N . LEU A 1 205 ? -17.011 3.332 -8.079 1.00 95.12 205 LEU A N 1
ATOM 1585 C CA . LEU A 1 205 ? -16.758 2.037 -8.700 1.00 95.12 205 LEU A CA 1
ATOM 1586 C C . LEU A 1 205 ? -17.534 0.928 -7.984 1.00 95.12 205 LEU A C 1
ATOM 1588 O O . LEU A 1 205 ? -17.376 0.702 -6.785 1.00 95.12 205 LEU A O 1
ATOM 1592 N N . ASN A 1 206 ? -18.334 0.175 -8.737 1.00 97.38 206 ASN A N 1
ATOM 1593 C CA . ASN A 1 206 ? -19.084 -0.963 -8.205 1.00 97.38 206 ASN A CA 1
ATOM 1594 C C . ASN A 1 206 ? -18.163 -2.133 -7.822 1.00 97.38 206 ASN A C 1
ATOM 1596 O O . ASN A 1 206 ? -17.439 -2.656 -8.672 1.00 97.38 206 ASN A O 1
ATOM 1600 N N . ILE A 1 207 ? -18.299 -2.614 -6.586 1.00 97.12 207 ILE A N 1
ATOM 1601 C CA . ILE A 1 207 ? -17.739 -3.883 -6.115 1.00 97.12 207 ILE A CA 1
ATOM 1602 C C . ILE A 1 207 ? -18.847 -4.932 -6.154 1.00 97.12 207 ILE A C 1
ATOM 1604 O O . ILE A 1 207 ? -19.940 -4.721 -5.626 1.00 97.12 207 ILE A O 1
ATOM 1608 N N . ARG A 1 208 ? -18.575 -6.071 -6.786 1.00 98.06 208 ARG A N 1
ATOM 1609 C CA . ARG A 1 208 ? -19.559 -7.125 -7.043 1.00 98.06 208 ARG A CA 1
ATOM 1610 C C . ARG A 1 208 ? -19.242 -8.419 -6.308 1.00 98.06 208 ARG A C 1
ATOM 1612 O O . ARG A 1 208 ? -18.080 -8.715 -6.053 1.00 98.06 208 ARG A O 1
ATOM 1619 N N . ALA A 1 209 ? -20.274 -9.210 -6.027 1.00 96.75 209 ALA A N 1
ATOM 1620 C CA . ALA A 1 209 ? -20.126 -10.526 -5.401 1.00 96.75 209 ALA A CA 1
ATOM 1621 C C . ALA A 1 209 ? -19.406 -11.548 -6.303 1.00 96.75 209 ALA A C 1
ATOM 1623 O O . ALA A 1 209 ? -18.766 -12.470 -5.806 1.00 96.75 209 ALA A O 1
ATOM 1624 N N . GLU A 1 210 ? -19.488 -11.381 -7.628 1.00 97.06 210 GLU A N 1
ATOM 1625 C CA . GLU A 1 210 ? -18.980 -12.330 -8.627 1.00 97.06 210 GLU A CA 1
ATOM 1626 C C . GLU A 1 210 ? -18.366 -11.601 -9.846 1.00 97.06 210 GLU A C 1
ATOM 1628 O O . GLU A 1 210 ? -18.742 -10.455 -10.127 1.00 97.06 210 GLU A O 1
ATOM 1633 N N . PRO A 1 211 ? -17.461 -12.242 -10.619 1.00 97.31 211 PRO A N 1
ATOM 1634 C CA . PRO A 1 211 ? -16.702 -11.611 -11.704 1.00 97.31 211 PRO A CA 1
ATOM 1635 C C . PRO A 1 211 ? -17.494 -11.488 -13.020 1.00 97.31 211 PRO A C 1
ATOM 1637 O O . PRO A 1 211 ? -17.084 -11.989 -14.071 1.00 97.31 211 PRO A O 1
ATOM 1640 N N . TYR A 1 212 ? -18.661 -10.837 -12.993 1.00 97.31 212 TYR A N 1
ATOM 1641 C CA . TYR A 1 212 ? -19.430 -10.516 -14.200 1.00 97.31 212 TYR A CA 1
ATOM 1642 C C . TYR A 1 212 ? -20.365 -9.311 -14.016 1.00 97.31 212 TYR A C 1
ATOM 1644 O O . TYR A 1 212 ? -20.798 -8.967 -12.921 1.00 97.31 212 TYR A O 1
ATOM 1652 N N . VAL A 1 213 ? -20.730 -8.661 -15.128 1.00 95.62 213 VAL A N 1
ATOM 1653 C CA . VAL A 1 213 ? -21.398 -7.341 -15.126 1.00 95.62 213 VAL A CA 1
ATOM 1654 C C . VAL A 1 213 ? -22.794 -7.324 -14.487 1.00 95.62 213 VAL A C 1
ATOM 1656 O O . VAL A 1 213 ? -23.239 -6.280 -14.023 1.00 95.62 213 VAL A O 1
ATOM 1659 N N . LYS A 1 214 ? -23.489 -8.465 -14.460 1.00 97.25 214 LYS A N 1
ATOM 1660 C CA . LYS A 1 214 ? -24.838 -8.607 -13.882 1.00 97.25 214 LYS A CA 1
ATOM 1661 C C . LYS A 1 214 ? -24.834 -9.097 -12.430 1.00 97.25 214 LYS A C 1
ATOM 1663 O O . LYS A 1 214 ? -25.910 -9.243 -11.865 1.00 97.25 214 LYS A O 1
ATOM 1668 N N . ALA A 1 215 ? -23.666 -9.382 -11.855 1.00 97.69 215 ALA A N 1
ATOM 1669 C CA . ALA A 1 215 ? -23.566 -9.840 -10.475 1.00 97.69 215 ALA A CA 1
ATOM 1670 C C . ALA A 1 215 ? -24.054 -8.754 -9.509 1.00 97.69 215 ALA A C 1
ATOM 1672 O O . ALA A 1 215 ? -23.953 -7.563 -9.818 1.00 97.69 215 ALA A O 1
ATOM 1673 N N . GLU A 1 216 ? -24.550 -9.161 -8.344 1.00 97.19 216 GLU A N 1
ATOM 1674 C CA . GLU A 1 216 ? -24.960 -8.245 -7.279 1.00 97.19 216 GLU A CA 1
ATOM 1675 C C . GLU A 1 216 ? -23.833 -7.262 -6.931 1.00 97.19 216 GLU A C 1
ATOM 1677 O O . GLU A 1 216 ? -22.670 -7.656 -6.818 1.00 97.19 216 GLU A O 1
ATOM 1682 N N . VAL A 1 217 ? -24.181 -5.980 -6.784 1.00 97.00 217 VAL A N 1
ATOM 1683 C CA . VAL A 1 217 ? -23.274 -4.947 -6.270 1.00 97.00 217 VAL A CA 1
ATOM 1684 C C . VAL A 1 217 ? -23.359 -4.977 -4.749 1.00 97.00 217 VAL A C 1
ATOM 1686 O O . VAL A 1 217 ? -24.395 -4.630 -4.193 1.00 97.00 217 VAL A O 1
ATOM 1689 N N . ILE A 1 218 ? -22.277 -5.387 -4.092 1.00 95.56 218 ILE A N 1
ATOM 1690 C CA . ILE A 1 218 ? -22.219 -5.559 -2.631 1.00 95.56 218 ILE A CA 1
ATOM 1691 C C . ILE A 1 218 ? -21.658 -4.331 -1.914 1.00 95.56 218 ILE A C 1
ATOM 1693 O O . ILE A 1 218 ? -21.850 -4.167 -0.715 1.00 95.56 218 ILE A O 1
ATOM 1697 N N . SER A 1 219 ? -20.928 -3.482 -2.638 1.00 94.81 219 SER A N 1
ATOM 1698 C CA . SER A 1 219 ? -20.355 -2.242 -2.122 1.00 94.81 219 SER A CA 1
ATOM 1699 C C . SER A 1 219 ? -19.937 -1.335 -3.282 1.00 94.81 219 SER A C 1
ATOM 1701 O O . SER A 1 219 ? -20.014 -1.720 -4.455 1.00 94.81 219 SER A O 1
ATOM 1703 N N . LYS A 1 220 ? -19.478 -0.127 -2.964 1.00 94.25 220 LYS A N 1
ATOM 1704 C CA . LYS A 1 220 ? -18.867 0.797 -3.914 1.00 94.25 220 LYS A CA 1
ATOM 1705 C C . LYS A 1 220 ? -17.606 1.413 -3.325 1.00 94.25 220 LYS A C 1
ATOM 1707 O O . LYS A 1 220 ? -17.575 1.723 -2.138 1.00 94.25 220 LYS A O 1
ATOM 1712 N N . ILE A 1 221 ? -16.606 1.629 -4.172 1.00 91.56 221 ILE A N 1
ATOM 1713 C CA . ILE A 1 221 ? -15.495 2.530 -3.862 1.00 91.56 221 ILE A CA 1
ATOM 1714 C C . ILE A 1 221 ? -15.963 3.936 -4.256 1.00 91.56 221 ILE A C 1
ATOM 1716 O O . ILE A 1 221 ? -16.315 4.124 -5.425 1.00 91.56 221 ILE A O 1
ATOM 1720 N N . PRO A 1 222 ? -16.054 4.896 -3.319 1.00 89.94 222 PRO A N 1
ATOM 1721 C CA . PRO A 1 222 ? -16.505 6.245 -3.632 1.00 89.94 222 PRO A CA 1
ATOM 1722 C C . PRO A 1 222 ? -15.574 6.902 -4.654 1.00 89.94 222 PRO A C 1
ATOM 1724 O O . PRO A 1 222 ? -14.377 6.624 -4.690 1.00 89.94 222 PRO A O 1
ATOM 1727 N N . HIS A 1 223 ? -16.134 7.769 -5.495 1.00 86.31 223 HIS A N 1
ATOM 1728 C CA . HIS A 1 223 ? -15.319 8.619 -6.352 1.00 86.31 223 HIS A CA 1
ATOM 1729 C C . HIS A 1 223 ? -14.616 9.667 -5.489 1.00 86.31 223 HIS A C 1
ATOM 1731 O O . HIS A 1 223 ? -15.254 10.296 -4.643 1.00 86.31 223 HIS A O 1
ATOM 1737 N N . ASN A 1 224 ? -13.317 9.846 -5.709 1.00 78.06 224 ASN A N 1
ATOM 1738 C CA . ASN A 1 224 ? -12.528 10.853 -5.026 1.00 78.06 224 ASN A CA 1
ATOM 1739 C C . ASN A 1 224 ? -12.076 11.903 -6.053 1.00 78.06 224 ASN A C 1
ATOM 1741 O O . ASN A 1 224 ? -11.265 11.600 -6.925 1.00 78.06 224 ASN A O 1
ATOM 1745 N N . ASP A 1 225 ? -12.618 13.123 -5.950 1.00 72.38 225 ASP A N 1
ATOM 1746 C CA . ASP A 1 225 ? -12.238 14.263 -6.802 1.00 72.38 225 ASP A CA 1
ATOM 1747 C C . ASP A 1 225 ? -10.823 14.796 -6.467 1.00 72.38 225 ASP A C 1
ATOM 1749 O O . ASP A 1 225 ? -10.270 15.629 -7.192 1.00 72.38 225 ASP A O 1
ATOM 1753 N N . TYR A 1 226 ? -10.226 14.358 -5.353 1.00 64.62 226 TYR A N 1
ATOM 1754 C CA . TYR A 1 226 ? -8.882 14.745 -4.930 1.00 64.62 226 TYR A CA 1
ATOM 1755 C C . TYR A 1 226 ? -7.801 13.885 -5.608 1.00 64.62 226 TYR A C 1
ATOM 1757 O O . TYR A 1 226 ? -8.021 12.750 -6.013 1.00 64.62 226 TYR A O 1
ATOM 1765 N N . SER A 1 227 ? -6.575 14.415 -5.689 1.00 58.06 227 SER A N 1
ATOM 1766 C CA . SER A 1 227 ? -5.418 13.779 -6.349 1.00 58.06 227 SER A CA 1
ATOM 1767 C C . SER A 1 227 ? -4.907 12.482 -5.697 1.00 58.06 227 SER A C 1
ATOM 1769 O O . SER A 1 227 ? -3.931 11.899 -6.175 1.00 58.06 227 SER A O 1
ATOM 1771 N N . ILE A 1 228 ? -5.532 12.031 -4.608 1.00 59.66 228 ILE A N 1
ATOM 1772 C CA . ILE A 1 228 ? -5.233 10.760 -3.947 1.00 59.66 228 ILE A CA 1
ATOM 1773 C C . ILE A 1 228 ? -6.027 9.647 -4.624 1.00 59.66 228 ILE A C 1
ATOM 1775 O O . ILE A 1 228 ? -7.241 9.547 -4.496 1.00 59.66 228 ILE A O 1
ATOM 1779 N N . THR A 1 229 ? -5.326 8.797 -5.368 1.00 78.25 229 THR A N 1
ATOM 1780 C CA . THR A 1 229 ? -5.951 7.661 -6.037 1.00 78.25 229 THR A CA 1
ATOM 1781 C C . THR A 1 229 ? -6.222 6.540 -5.041 1.00 78.25 229 THR A C 1
ATOM 1783 O O . THR A 1 229 ? -5.287 6.075 -4.385 1.00 78.25 229 THR A O 1
ATOM 1786 N N . SER A 1 230 ? -7.464 6.054 -4.966 1.00 89.88 230 SER A N 1
ATOM 1787 C CA . SER A 1 230 ? -7.783 4.841 -4.207 1.00 89.88 230 SER A CA 1
ATOM 1788 C C . SER A 1 230 ? -6.948 3.668 -4.730 1.00 89.88 230 SER A C 1
ATOM 1790 O O . SER A 1 230 ? -6.959 3.370 -5.927 1.00 89.88 230 SER A O 1
ATOM 1792 N N . ILE A 1 231 ? -6.220 3.004 -3.837 1.00 92.56 231 ILE A N 1
ATOM 1793 C CA . ILE A 1 231 ? -5.372 1.847 -4.131 1.00 92.56 231 ILE A CA 1
ATOM 1794 C C . ILE A 1 231 ? -6.155 0.581 -3.795 1.00 92.56 231 ILE A C 1
ATOM 1796 O O . ILE A 1 231 ? -6.815 0.495 -2.765 1.00 92.56 231 ILE A O 1
ATOM 1800 N N . VAL A 1 232 ? -6.067 -0.425 -4.653 1.00 94.56 232 VAL A N 1
ATOM 1801 C CA . VAL A 1 232 ? -6.656 -1.746 -4.446 1.00 94.56 232 VAL A CA 1
ATOM 1802 C C . VAL A 1 232 ? -5.574 -2.794 -4.261 1.00 94.56 232 VAL A C 1
ATOM 1804 O O . VAL A 1 232 ? -4.550 -2.783 -4.943 1.00 94.56 232 VAL A O 1
ATOM 1807 N N . ASP A 1 233 ? -5.829 -3.719 -3.347 1.00 93.81 233 ASP A N 1
ATOM 1808 C CA . ASP A 1 233 ? -5.023 -4.905 -3.102 1.00 93.81 233 ASP A CA 1
ATOM 1809 C C . ASP A 1 233 ? -5.724 -6.109 -3.735 1.00 93.81 233 ASP A C 1
ATOM 1811 O O . ASP A 1 233 ? -6.868 -6.433 -3.393 1.00 93.81 233 ASP A O 1
ATOM 1815 N N . ILE A 1 234 ? -5.064 -6.735 -4.703 1.00 95.44 234 ILE A N 1
ATOM 1816 C CA . ILE A 1 234 ? -5.650 -7.747 -5.574 1.00 95.44 234 ILE A CA 1
ATOM 1817 C C . ILE A 1 234 ? -5.279 -9.134 -5.039 1.00 95.44 234 ILE A C 1
ATOM 1819 O O . ILE A 1 234 ? -4.108 -9.472 -4.864 1.00 95.44 234 ILE A O 1
ATOM 1823 N N . ALA A 1 235 ? -6.294 -9.952 -4.780 1.00 94.56 235 ALA A N 1
ATOM 1824 C CA . ALA A 1 235 ? -6.156 -11.323 -4.303 1.00 94.56 235 ALA A CA 1
ATOM 1825 C C . ALA A 1 235 ? -6.144 -12.350 -5.441 1.00 94.56 235 ALA A C 1
ATOM 1827 O O . ALA A 1 235 ? -5.444 -13.355 -5.360 1.00 94.56 235 ALA A O 1
ATOM 1828 N N . ASP A 1 236 ? -6.929 -12.122 -6.492 1.00 95.75 236 ASP A N 1
ATOM 1829 C CA . ASP A 1 236 ? -7.076 -13.037 -7.627 1.00 95.75 236 ASP A CA 1
ATOM 1830 C C . ASP A 1 236 ? -7.594 -12.271 -8.849 1.00 95.75 236 ASP A C 1
ATOM 1832 O O . ASP A 1 236 ? -7.998 -11.110 -8.744 1.00 95.75 236 ASP A O 1
ATOM 1836 N N . ALA A 1 237 ? -7.633 -12.922 -10.005 1.00 95.88 237 ALA A N 1
ATOM 1837 C CA . ALA A 1 237 ? -8.204 -12.353 -11.212 1.00 95.88 237 ALA A CA 1
ATOM 1838 C C . ALA A 1 237 ? -8.851 -13.416 -12.105 1.00 95.88 237 ALA A C 1
ATOM 1840 O O . ALA A 1 237 ? -8.339 -14.516 -12.291 1.00 95.88 237 ALA A O 1
ATOM 1841 N N . GLN A 1 238 ? -10.003 -13.085 -12.680 1.00 95.31 238 GLN A N 1
ATOM 1842 C CA . GLN A 1 238 ? -10.788 -14.005 -13.494 1.00 95.31 238 GLN A CA 1
ATOM 1843 C C . GLN A 1 238 ? -11.506 -13.245 -14.604 1.00 95.31 238 GLN A C 1
ATOM 1845 O O . GLN A 1 238 ? -12.310 -12.355 -14.345 1.00 95.31 238 GLN A O 1
ATOM 1850 N N . ASN A 1 239 ? -11.250 -13.611 -15.863 1.00 91.31 239 ASN A N 1
ATOM 1851 C CA . ASN A 1 239 ? -11.965 -13.076 -17.031 1.00 91.31 239 ASN A CA 1
ATOM 1852 C C . ASN A 1 239 ? -12.005 -11.531 -17.101 1.00 91.31 239 ASN A C 1
ATOM 1854 O O . ASN A 1 239 ? -13.006 -10.944 -17.512 1.00 91.31 239 ASN A O 1
ATOM 1858 N N . GLY A 1 240 ? -10.916 -10.863 -16.703 1.00 92.31 240 GLY A N 1
ATOM 1859 C CA . GLY A 1 240 ? -10.818 -9.398 -16.677 1.00 92.31 240 GLY A CA 1
ATOM 1860 C C . GLY A 1 240 ? -11.467 -8.731 -15.459 1.00 92.31 240 GLY A C 1
ATOM 1861 O O . GLY A 1 240 ? -11.619 -7.510 -15.449 1.00 92.31 240 GLY A O 1
ATOM 1862 N N . TRP A 1 241 ? -11.849 -9.511 -14.451 1.00 97.69 241 TRP A N 1
ATOM 1863 C CA . TRP A 1 241 ? -12.246 -9.044 -13.126 1.00 97.69 241 TRP A CA 1
ATOM 1864 C C . TRP A 1 241 ? -11.135 -9.314 -12.126 1.00 97.69 241 TRP A C 1
ATOM 1866 O O . TRP A 1 241 ? -10.433 -10.315 -12.242 1.00 97.69 241 TRP A O 1
ATOM 1876 N N . LEU A 1 242 ? -11.000 -8.431 -11.144 1.00 97.56 242 LEU A N 1
ATOM 1877 C CA . LEU A 1 242 ? -9.990 -8.505 -10.097 1.00 97.56 242 LEU A CA 1
ATOM 1878 C C . LEU A 1 242 ? -10.696 -8.710 -8.760 1.00 97.56 242 LEU A C 1
ATOM 1880 O O . LEU A 1 242 ? -11.578 -7.925 -8.405 1.00 97.56 242 LEU A O 1
ATOM 1884 N N . LYS A 1 243 ? -10.330 -9.771 -8.043 1.00 97.25 243 LYS A N 1
ATOM 1885 C CA . LYS A 1 243 ? -10.801 -10.038 -6.687 1.00 97.25 243 LYS A CA 1
ATOM 1886 C C . LYS A 1 243 ? -9.998 -9.180 -5.722 1.00 97.25 243 LYS A C 1
ATOM 1888 O O . LYS A 1 243 ? -8.771 -9.209 -5.755 1.00 97.25 243 LYS A O 1
ATOM 1893 N N . LEU A 1 244 ? -10.675 -8.447 -4.856 1.00 95.44 244 LEU A N 1
ATOM 1894 C CA . LEU A 1 244 ? -10.077 -7.565 -3.872 1.00 95.44 244 LEU A CA 1
ATOM 1895 C C . LEU A 1 244 ? -9.864 -8.285 -2.548 1.00 95.44 244 LEU A C 1
ATOM 1897 O O . LEU A 1 244 ? -10.736 -9.007 -2.070 1.00 95.44 244 LEU A O 1
ATOM 1901 N N . ARG A 1 245 ? -8.711 -8.022 -1.940 1.00 92.44 245 ARG A N 1
ATOM 1902 C CA . ARG A 1 245 ? -8.443 -8.286 -0.524 1.00 92.44 245 ARG A CA 1
ATOM 1903 C C . ARG A 1 245 ? -8.876 -7.092 0.322 1.00 92.44 245 ARG A C 1
ATOM 1905 O O . ARG A 1 245 ? -9.547 -7.236 1.340 1.00 92.44 245 ARG A O 1
ATOM 1912 N N . GLN A 1 246 ? -8.504 -5.904 -0.141 1.00 91.06 246 GLN A N 1
ATOM 1913 C CA . GLN A 1 246 ? -8.809 -4.628 0.489 1.00 91.06 246 GLN A CA 1
ATOM 1914 C C . GLN A 1 246 ? -8.687 -3.493 -0.531 1.00 91.06 246 GLN A C 1
ATOM 1916 O O . GLN A 1 246 ? -8.112 -3.670 -1.608 1.00 91.06 246 GLN A O 1
ATOM 1921 N N . TRP A 1 247 ? -9.192 -2.320 -0.176 1.00 92.00 247 TRP A N 1
ATOM 1922 C CA . TRP A 1 247 ? -8.844 -1.067 -0.838 1.00 92.00 247 TRP A CA 1
ATOM 1923 C C . TRP A 1 247 ? -8.558 0.014 0.197 1.00 92.00 247 TRP A C 1
ATOM 1925 O O . TRP A 1 247 ? -9.015 -0.068 1.340 1.00 92.00 247 TRP A O 1
ATOM 1935 N N . THR A 1 248 ? -7.779 1.008 -0.211 1.00 86.69 248 THR A N 1
ATOM 1936 C CA . THR A 1 248 ? -7.364 2.126 0.626 1.00 86.69 248 THR A CA 1
ATOM 1937 C C . THR A 1 248 ? -7.553 3.445 -0.106 1.00 86.69 248 THR A C 1
ATOM 1939 O O . THR A 1 248 ? -7.176 3.551 -1.270 1.00 86.69 248 THR A O 1
ATOM 1942 N N . ASP A 1 249 ? -8.064 4.463 0.573 1.00 82.88 249 ASP A N 1
ATOM 1943 C CA . ASP A 1 249 ? -8.120 5.842 0.080 1.00 82.88 249 ASP A CA 1
ATOM 1944 C C . ASP A 1 249 ? -7.605 6.791 1.158 1.00 82.88 249 ASP A C 1
ATOM 1946 O O . ASP A 1 249 ? -8.199 6.936 2.230 1.00 82.88 249 ASP A O 1
ATOM 1950 N N . GLY A 1 250 ? -6.424 7.360 0.910 1.00 77.31 250 GLY A N 1
ATOM 1951 C CA . GLY A 1 250 ? -5.649 8.046 1.935 1.00 77.31 250 GLY A CA 1
ATOM 1952 C C . GLY A 1 250 ? -5.412 7.130 3.138 1.00 77.31 250 GLY A C 1
ATOM 1953 O O . GLY A 1 250 ? -4.651 6.169 3.056 1.00 77.31 250 GLY A O 1
ATOM 1954 N N . ALA A 1 251 ? -6.070 7.435 4.254 1.00 70.06 251 ALA A N 1
ATOM 1955 C CA . ALA A 1 251 ? -5.984 6.651 5.484 1.00 70.06 251 ALA A CA 1
ATOM 1956 C C . ALA A 1 251 ? -7.168 5.702 5.726 1.00 70.06 251 ALA A C 1
ATOM 1958 O O . ALA A 1 251 ? -7.144 4.936 6.687 1.00 70.06 251 ALA A O 1
ATOM 1959 N N . VAL A 1 252 ? -8.206 5.749 4.889 1.00 74.12 252 VAL A N 1
ATOM 1960 C CA . VAL A 1 252 ? -9.350 4.841 4.998 1.00 74.12 252 VAL A CA 1
ATOM 1961 C C . VAL A 1 252 ? -8.946 3.498 4.410 1.00 74.12 252 VAL A C 1
ATOM 1963 O O . VAL A 1 252 ? -8.599 3.431 3.235 1.00 74.12 252 VAL A O 1
ATOM 1966 N N . ILE A 1 253 ? -9.007 2.431 5.207 1.00 80.00 253 ILE A N 1
ATOM 1967 C CA . ILE A 1 253 ? -8.756 1.052 4.771 1.00 80.00 253 ILE A CA 1
ATOM 1968 C C . ILE A 1 253 ? -10.059 0.268 4.894 1.00 80.00 253 ILE A C 1
ATOM 1970 O O . ILE A 1 253 ? -10.662 0.216 5.963 1.00 80.00 253 ILE A O 1
ATOM 1974 N N . THR A 1 254 ? -10.480 -0.377 3.811 1.00 82.31 254 THR A N 1
ATOM 1975 C CA . THR A 1 254 ? -11.625 -1.291 3.817 1.00 82.31 254 THR A CA 1
ATOM 1976 C C . THR A 1 254 ? -11.163 -2.678 3.404 1.00 82.31 254 THR A C 1
ATOM 1978 O O . THR A 1 254 ? -10.715 -2.880 2.274 1.00 82.31 254 THR A O 1
ATOM 1981 N N . THR A 1 255 ? -11.292 -3.644 4.309 1.00 81.00 255 THR A N 1
ATOM 1982 C CA . THR A 1 255 ? -10.987 -5.057 4.063 1.00 81.00 255 THR A CA 1
ATOM 1983 C C . THR A 1 255 ? -12.254 -5.830 3.702 1.00 81.00 255 THR A C 1
ATOM 1985 O O . THR A 1 255 ? -13.344 -5.534 4.193 1.00 81.00 255 THR A O 1
ATOM 1988 N N . PHE A 1 256 ? -12.126 -6.841 2.840 1.00 79.75 256 PHE A N 1
ATOM 1989 C CA . PHE A 1 256 ? -13.235 -7.726 2.485 1.00 79.75 256 PHE A CA 1
ATOM 1990 C C . PHE A 1 256 ? -12.959 -9.139 2.990 1.00 79.75 256 PHE A C 1
ATOM 1992 O O . PHE A 1 256 ? -11.990 -9.773 2.587 1.00 79.75 256 PHE A O 1
ATOM 1999 N N . ALA A 1 257 ? -13.842 -9.658 3.845 1.00 68.25 257 ALA A N 1
ATOM 2000 C CA . ALA A 1 257 ? -13.777 -11.048 4.302 1.00 68.25 257 ALA A CA 1
ATOM 2001 C C . ALA A 1 257 ? -14.304 -12.055 3.254 1.00 68.25 257 ALA A C 1
ATOM 2003 O O . ALA A 1 257 ? -14.110 -13.258 3.401 1.00 68.25 257 ALA A O 1
ATOM 2004 N N . GLY A 1 258 ? -14.991 -11.576 2.208 1.00 81.56 258 GLY A N 1
ATOM 2005 C CA . GLY A 1 258 ? -15.668 -12.399 1.202 1.00 81.56 258 GLY A CA 1
ATOM 2006 C C . GLY A 1 258 ? -15.258 -12.089 -0.240 1.00 81.56 258 GLY A C 1
ATOM 2007 O O . GLY A 1 258 ? -14.256 -11.428 -0.507 1.00 81.56 258 GLY A O 1
ATOM 2008 N N . ASN A 1 259 ? -16.048 -12.579 -1.197 1.00 91.75 259 ASN A N 1
ATOM 2009 C CA . ASN A 1 259 ? -15.834 -12.293 -2.613 1.00 91.75 259 ASN A CA 1
ATOM 2010 C C . ASN A 1 259 ? -16.175 -10.831 -2.925 1.00 91.75 259 ASN A C 1
ATOM 2012 O O . ASN A 1 259 ? -17.330 -10.429 -2.838 1.00 91.75 259 ASN A O 1
ATOM 2016 N N . ALA A 1 260 ? -15.167 -10.061 -3.322 1.00 96.69 260 ALA A N 1
ATOM 2017 C CA . ALA A 1 260 ? -15.305 -8.679 -3.755 1.00 96.69 260 ALA A CA 1
ATOM 2018 C C . ALA A 1 260 ? -14.594 -8.521 -5.096 1.00 96.69 260 ALA A C 1
ATOM 2020 O O . ALA A 1 260 ? -13.379 -8.645 -5.162 1.00 96.69 260 ALA A O 1
ATOM 2021 N N . TRP A 1 261 ? -15.336 -8.282 -6.171 1.00 98.06 261 TRP A N 1
ATOM 2022 C CA . TRP A 1 261 ? -14.803 -8.224 -7.528 1.00 98.06 261 TRP A CA 1
ATOM 2023 C C . TRP A 1 261 ? -15.022 -6.853 -8.149 1.00 98.06 261 TRP A C 1
ATOM 2025 O O . TRP A 1 261 ? -16.123 -6.307 -8.101 1.00 98.06 261 TRP A O 1
ATOM 2035 N N . ILE A 1 262 ? -13.994 -6.326 -8.803 1.00 97.62 262 ILE A N 1
ATOM 2036 C CA . ILE A 1 262 ? -14.078 -5.102 -9.605 1.00 97.62 262 ILE A CA 1
ATOM 2037 C C . ILE A 1 262 ? -13.646 -5.369 -11.041 1.00 97.62 262 ILE A C 1
ATOM 2039 O O . ILE A 1 262 ? -12.931 -6.330 -11.332 1.00 97.62 262 ILE A O 1
ATOM 2043 N N . TYR A 1 263 ? -14.091 -4.523 -11.965 1.00 96.94 263 TYR A N 1
ATOM 2044 C CA . TYR A 1 263 ? -13.727 -4.669 -13.367 1.00 96.94 263 TYR A CA 1
ATOM 2045 C C . TYR A 1 263 ? -12.302 -4.161 -13.605 1.00 96.94 263 TYR A C 1
ATOM 2047 O O . TYR A 1 263 ? -12.025 -2.978 -13.429 1.00 96.94 263 TYR A O 1
ATOM 2055 N N . GLY A 1 264 ? -11.398 -5.037 -14.051 1.00 94.69 264 GLY A N 1
ATOM 2056 C CA . GLY A 1 264 ? -9.963 -4.741 -14.117 1.00 94.69 264 GLY A CA 1
ATOM 2057 C C . GLY A 1 264 ? -9.596 -3.582 -15.043 1.00 94.69 264 GLY A C 1
ATOM 2058 O O . GLY A 1 264 ? -8.631 -2.874 -14.796 1.00 94.69 264 GLY A O 1
ATOM 2059 N N . LYS A 1 265 ? -10.409 -3.280 -16.066 1.00 93.75 265 LYS A N 1
ATOM 2060 C CA . LYS A 1 265 ? -10.164 -2.109 -16.933 1.00 93.75 265 LYS A CA 1
ATOM 2061 C C . LYS A 1 265 ? -10.255 -0.759 -16.212 1.00 93.75 265 LYS A C 1
ATOM 2063 O O . LYS A 1 265 ? -9.833 0.231 -16.800 1.00 93.75 265 LYS A O 1
ATOM 2068 N N . LEU A 1 266 ? -10.824 -0.732 -15.008 1.00 95.75 266 LEU A N 1
ATOM 2069 C CA . LEU A 1 266 ? -10.937 0.446 -14.145 1.00 95.75 266 LEU A CA 1
ATOM 2070 C C . LEU A 1 266 ? -9.864 0.451 -13.045 1.00 95.75 266 LEU A C 1
ATOM 2072 O O . LEU A 1 266 ? -9.953 1.214 -12.088 1.00 95.75 266 LEU A O 1
ATOM 2076 N N . VAL A 1 267 ? -8.860 -0.418 -13.183 1.00 96.06 267 VAL A N 1
ATOM 2077 C CA . VAL A 1 267 ? -7.679 -0.497 -12.330 1.00 96.06 267 VAL A CA 1
ATOM 2078 C C . VAL A 1 267 ? -6.449 -0.347 -13.204 1.00 96.06 267 VAL A C 1
ATOM 2080 O O . VAL A 1 267 ? -6.329 -0.979 -14.258 1.00 96.06 267 VAL A O 1
ATOM 2083 N N . ALA A 1 268 ? -5.511 0.473 -12.760 1.00 96.12 268 ALA A N 1
ATOM 2084 C CA . ALA A 1 268 ? -4.273 0.697 -13.472 1.00 96.12 268 ALA A CA 1
ATOM 2085 C C . ALA A 1 268 ? -3.050 0.666 -12.556 1.00 96.12 268 ALA A C 1
ATOM 2087 O O . ALA A 1 268 ? -3.143 0.700 -11.333 1.00 96.12 268 ALA A O 1
ATOM 2088 N N . THR A 1 269 ? -1.888 0.597 -13.190 1.00 95.81 269 THR A N 1
ATOM 2089 C CA . THR A 1 269 ? -0.587 0.891 -12.588 1.00 95.81 269 THR A CA 1
ATOM 2090 C C . THR A 1 269 ? 0.149 1.856 -13.509 1.00 95.81 269 THR A C 1
ATOM 2092 O O . THR A 1 269 ? -0.095 1.891 -14.720 1.00 95.81 269 THR A O 1
ATOM 2095 N N . LEU A 1 270 ? 1.071 2.637 -12.959 1.00 95.06 270 LEU A N 1
ATOM 2096 C CA . LEU A 1 270 ? 2.036 3.378 -13.759 1.00 95.06 270 LEU A CA 1
ATOM 2097 C C . LEU A 1 270 ? 3.210 2.452 -14.110 1.00 95.06 270 LEU A C 1
ATOM 2099 O O . LEU A 1 270 ? 3.643 1.651 -13.278 1.00 95.06 270 LEU A O 1
ATOM 2103 N N . VAL A 1 271 ? 3.732 2.556 -15.332 1.00 96.06 271 VAL A N 1
ATOM 2104 C CA . VAL A 1 271 ? 5.016 1.944 -15.702 1.00 96.06 271 VAL A CA 1
ATOM 2105 C C . VAL A 1 271 ? 6.131 2.797 -15.100 1.00 96.06 271 VAL A C 1
ATOM 2107 O O . VAL A 1 271 ? 6.300 3.955 -15.481 1.00 96.06 271 VAL A O 1
ATOM 2110 N N . LYS A 1 272 ? 6.883 2.243 -14.149 1.00 91.69 272 LYS A N 1
ATOM 2111 C CA . LYS A 1 272 ? 7.887 2.962 -13.353 1.00 91.69 272 LYS A CA 1
ATOM 2112 C C . LYS A 1 272 ? 8.987 3.582 -14.227 1.00 91.69 272 LYS A C 1
ATOM 2114 O O . LYS A 1 272 ? 9.566 2.912 -15.086 1.00 91.69 272 LYS A O 1
ATOM 2119 N N . LEU A 1 273 ? 9.313 4.852 -13.975 1.00 88.50 273 LEU A N 1
ATOM 2120 C CA . LEU A 1 273 ? 10.487 5.512 -14.556 1.00 88.50 273 LEU A CA 1
ATOM 2121 C C . LEU A 1 273 ? 11.764 4.857 -14.010 1.00 88.50 273 LEU A C 1
ATOM 2123 O O . LEU A 1 273 ? 11.915 4.697 -12.802 1.00 88.50 273 LEU A O 1
ATOM 2127 N N . GLY A 1 274 ? 12.663 4.432 -14.902 1.00 86.88 274 GLY A N 1
ATOM 2128 C CA . GLY A 1 274 ? 13.895 3.725 -14.523 1.00 86.88 274 GLY A CA 1
ATOM 2129 C C . GLY A 1 274 ? 13.697 2.290 -14.006 1.00 86.88 274 GLY A C 1
ATOM 2130 O O . GLY A 1 274 ? 14.657 1.689 -13.530 1.00 86.88 274 GLY A O 1
ATOM 2131 N N . GLY A 1 275 ? 12.479 1.740 -14.084 1.00 90.06 275 GLY A N 1
ATOM 2132 C CA . GLY A 1 275 ? 12.163 0.369 -13.673 1.00 90.06 275 GLY A CA 1
ATOM 2133 C C . GLY A 1 275 ? 12.288 -0.675 -14.789 1.00 90.06 275 GLY A C 1
ATOM 2134 O O . GLY A 1 275 ? 12.614 -0.370 -15.937 1.00 90.06 275 GLY A O 1
ATOM 2135 N N . ASP A 1 276 ? 11.971 -1.927 -14.455 1.00 94.06 276 ASP A N 1
ATOM 2136 C CA . ASP A 1 276 ? 11.913 -3.043 -15.409 1.00 94.06 276 ASP A CA 1
ATOM 2137 C C . ASP A 1 276 ? 10.621 -2.994 -16.243 1.00 94.06 276 ASP A C 1
ATOM 2139 O O . ASP A 1 276 ? 9.630 -3.665 -15.961 1.00 94.06 276 ASP A O 1
ATOM 2143 N N . ASN A 1 277 ? 10.628 -2.174 -17.289 1.00 97.12 277 ASN A N 1
ATOM 2144 C CA . ASN A 1 277 ? 9.493 -1.944 -18.185 1.00 97.12 277 ASN A CA 1
ATOM 2145 C C . ASN A 1 277 ? 9.347 -2.994 -19.307 1.00 97.12 277 ASN A C 1
ATOM 2147 O O . ASN A 1 277 ? 8.632 -2.754 -20.286 1.00 97.12 277 ASN A O 1
ATOM 2151 N N . ASN A 1 278 ? 10.032 -4.138 -19.216 1.00 98.19 278 ASN A N 1
ATOM 2152 C CA . ASN A 1 278 ? 9.937 -5.196 -20.220 1.00 98.19 278 ASN A CA 1
ATOM 2153 C C . ASN A 1 278 ? 8.536 -5.836 -20.228 1.00 98.19 278 ASN A C 1
ATOM 2155 O O . ASN A 1 278 ? 7.889 -5.995 -19.196 1.00 98.19 278 ASN A O 1
ATOM 2159 N N . ILE A 1 279 ? 8.084 -6.238 -21.415 1.00 98.38 279 ILE A N 1
ATOM 2160 C CA . ILE A 1 279 ? 6.834 -6.973 -21.622 1.00 98.38 279 ILE A CA 1
ATOM 2161 C C . ILE A 1 279 ? 7.173 -8.461 -21.631 1.00 98.38 279 ILE A C 1
ATOM 2163 O O . ILE A 1 279 ? 7.763 -8.955 -22.595 1.00 98.38 279 ILE A O 1
ATOM 2167 N N . TYR A 1 280 ? 6.807 -9.186 -20.582 1.00 98.25 280 TYR A N 1
ATOM 2168 C CA . TYR A 1 280 ? 7.109 -10.609 -20.453 1.00 98.25 280 TYR A CA 1
ATOM 2169 C C . TYR A 1 280 ? 5.960 -11.487 -20.964 1.00 98.25 280 TYR A C 1
ATOM 2171 O O . TYR A 1 280 ? 4.780 -11.164 -20.813 1.00 98.25 280 TYR A O 1
ATOM 2179 N N . ALA A 1 281 ? 6.303 -12.630 -21.563 1.00 95.69 281 ALA A N 1
ATOM 2180 C CA . ALA A 1 281 ? 5.324 -13.622 -22.017 1.00 95.69 281 ALA A CA 1
ATOM 2181 C C . ALA A 1 281 ? 4.687 -14.427 -20.863 1.00 95.69 281 ALA A C 1
ATOM 2183 O O . ALA A 1 281 ? 3.597 -14.968 -21.030 1.00 95.69 281 ALA A O 1
ATOM 2184 N N . ALA A 1 282 ? 5.345 -14.490 -19.701 1.00 94.94 282 ALA A N 1
ATOM 2185 C CA . ALA A 1 282 ? 4.864 -15.143 -18.482 1.00 94.94 282 ALA A CA 1
ATOM 2186 C C . ALA A 1 282 ? 5.337 -14.370 -17.235 1.00 94.94 282 ALA A C 1
ATOM 2188 O O . ALA A 1 282 ? 6.284 -13.589 -17.327 1.00 94.94 282 ALA A O 1
ATOM 2189 N N . ALA A 1 283 ? 4.703 -14.613 -16.085 1.00 93.50 283 ALA A N 1
ATOM 2190 C CA . ALA A 1 283 ? 4.971 -13.968 -14.793 1.00 93.50 283 ALA A CA 1
ATOM 2191 C C . ALA A 1 283 ? 6.276 -14.446 -14.112 1.00 93.50 283 ALA A C 1
ATOM 2193 O O . ALA A 1 283 ? 6.270 -14.855 -12.953 1.00 93.50 283 ALA A O 1
ATOM 2194 N N . VAL A 1 284 ? 7.391 -14.472 -14.848 1.00 90.62 284 VAL A N 1
ATOM 2195 C CA . VAL A 1 284 ? 8.717 -14.886 -14.356 1.00 90.62 284 VAL A CA 1
ATOM 2196 C C . VAL A 1 284 ? 9.827 -14.131 -15.095 1.00 90.62 284 VAL A C 1
ATOM 2198 O O . VAL A 1 284 ? 9.744 -13.916 -16.304 1.00 90.62 284 VAL A O 1
ATOM 2201 N N . HIS A 1 285 ? 10.921 -13.783 -14.407 1.00 90.31 285 HIS A N 1
ATOM 2202 C CA . HIS A 1 285 ? 12.016 -12.988 -14.997 1.00 90.31 285 HIS A CA 1
ATOM 2203 C C . HIS A 1 285 ? 12.779 -13.694 -16.130 1.00 90.31 285 HIS A C 1
ATOM 2205 O O . HIS A 1 285 ? 13.438 -13.031 -16.931 1.00 90.31 285 HIS A O 1
ATOM 2211 N N . THR A 1 286 ? 12.691 -15.022 -16.213 1.00 90.56 286 THR A N 1
ATOM 2212 C CA . THR A 1 286 ? 13.308 -15.834 -17.273 1.00 90.56 286 THR A CA 1
ATOM 2213 C C . THR A 1 286 ? 12.433 -15.963 -18.519 1.00 90.56 286 THR A C 1
ATOM 2215 O O . THR A 1 286 ? 12.877 -16.524 -19.522 1.00 90.56 286 THR A O 1
ATOM 2218 N N . ALA A 1 287 ? 11.193 -15.461 -18.489 1.00 95.31 287 ALA A N 1
ATOM 2219 C CA . ALA A 1 287 ? 10.304 -15.525 -19.637 1.00 95.31 287 ALA A CA 1
ATOM 2220 C C . ALA A 1 287 ? 10.834 -14.681 -20.800 1.00 95.31 287 ALA A C 1
ATOM 2222 O O . ALA A 1 287 ? 11.519 -13.668 -20.629 1.00 95.31 287 ALA A O 1
ATOM 2223 N N . ARG A 1 288 ? 10.454 -15.079 -22.018 1.00 96.44 288 ARG A N 1
ATOM 2224 C CA . ARG A 1 288 ? 10.755 -14.312 -23.226 1.00 96.44 288 ARG A CA 1
ATOM 2225 C C . ARG A 1 288 ? 10.200 -12.889 -23.103 1.00 96.44 288 ARG A C 1
ATOM 2227 O O . ARG A 1 288 ? 9.024 -12.703 -22.786 1.00 96.44 288 ARG A O 1
ATOM 2234 N N . LYS A 1 289 ? 11.040 -11.910 -23.439 1.00 97.75 289 LYS A N 1
ATOM 2235 C CA . LYS A 1 289 ? 10.684 -10.491 -23.538 1.00 97.75 289 LYS A CA 1
ATOM 2236 C C . LYS A 1 289 ? 10.164 -10.187 -24.945 1.00 97.75 289 LYS A C 1
ATOM 2238 O O . LYS A 1 289 ? 10.803 -10.546 -25.934 1.00 97.75 289 LYS A O 1
ATOM 2243 N N . GLY A 1 290 ? 8.989 -9.573 -25.030 1.00 93.94 290 GLY A N 1
ATOM 2244 C CA . GLY A 1 290 ? 8.289 -9.237 -26.276 1.00 93.94 290 GLY A CA 1
ATOM 2245 C C . GLY A 1 290 ? 8.359 -7.759 -26.667 1.00 93.94 290 GLY A C 1
ATOM 2246 O O . GLY A 1 290 ? 7.703 -7.363 -27.623 1.00 93.94 290 GLY A O 1
ATOM 2247 N N . GLY A 1 291 ? 9.107 -6.945 -25.919 1.00 96.94 291 GLY A N 1
ATOM 2248 C CA . GLY A 1 291 ? 9.213 -5.498 -26.094 1.00 96.94 291 GLY A CA 1
ATOM 2249 C C . GLY A 1 291 ? 9.262 -4.790 -24.743 1.00 96.94 291 GLY A C 1
ATOM 2250 O O . GLY A 1 291 ? 9.517 -5.425 -23.719 1.00 96.94 291 GLY A O 1
ATOM 2251 N N . GLN A 1 292 ? 8.987 -3.488 -24.741 1.00 98.31 292 GLN A N 1
ATOM 2252 C CA . GLN A 1 292 ? 8.917 -2.665 -23.534 1.00 98.31 292 GLN A CA 1
ATOM 2253 C C . GLN A 1 292 ? 7.670 -1.786 -23.552 1.00 98.31 292 GLN A C 1
ATOM 2255 O O . GLN A 1 292 ? 7.274 -1.291 -24.611 1.00 98.31 292 GLN A O 1
ATOM 2260 N N . PHE A 1 293 ? 7.062 -1.580 -22.386 1.00 98.19 293 PHE A N 1
ATOM 2261 C CA . PHE A 1 293 ? 6.065 -0.531 -22.196 1.00 98.19 293 PHE A CA 1
ATOM 2262 C C . PHE A 1 293 ? 6.747 0.840 -22.133 1.00 98.19 293 PHE A C 1
ATOM 2264 O O . PHE A 1 293 ? 7.903 0.951 -21.717 1.00 98.19 293 PHE A O 1
ATOM 2271 N N . VAL A 1 294 ? 6.028 1.891 -22.532 1.00 97.69 294 VAL A N 1
ATOM 2272 C CA . VAL A 1 294 ? 6.513 3.274 -22.401 1.00 97.69 294 VAL A CA 1
ATOM 2273 C C . VAL A 1 294 ? 6.581 3.651 -20.909 1.00 9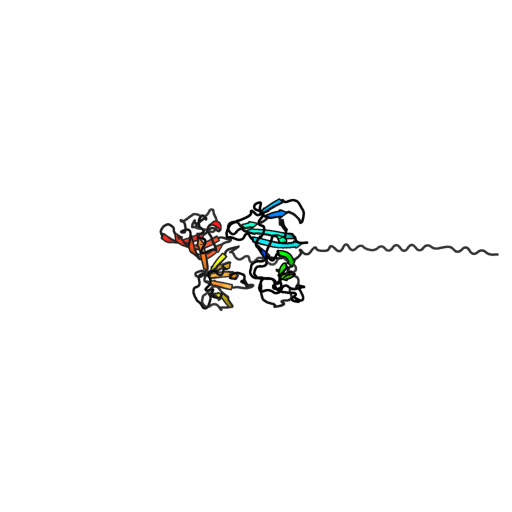7.69 294 VAL A C 1
ATOM 2275 O O . VAL A 1 294 ? 5.535 3.644 -20.256 1.00 97.69 294 VAL A O 1
ATOM 2278 N N . PRO A 1 295 ? 7.761 3.987 -20.351 1.00 95.81 295 PRO A N 1
ATOM 2279 C CA . PRO A 1 295 ? 7.873 4.467 -18.972 1.00 95.81 295 PRO A CA 1
ATOM 2280 C C . PRO A 1 295 ? 7.032 5.723 -18.724 1.00 95.81 295 PRO A C 1
ATOM 2282 O O . PRO A 1 295 ? 6.846 6.537 -19.628 1.00 95.81 295 PRO A O 1
ATOM 2285 N N . GLY A 1 296 ? 6.505 5.875 -17.510 1.00 92.38 296 GLY A N 1
ATOM 2286 C CA . GLY A 1 296 ? 5.640 6.996 -17.134 1.00 92.38 296 GLY A CA 1
ATOM 2287 C C . GLY A 1 296 ? 4.238 6.946 -17.752 1.00 92.38 296 GLY A C 1
ATOM 2288 O O . GLY A 1 296 ? 3.476 7.900 -17.628 1.00 92.38 296 GLY A O 1
ATOM 2289 N N . ARG A 1 297 ? 3.863 5.856 -18.436 1.00 94.94 297 ARG A N 1
ATOM 2290 C CA . ARG A 1 297 ? 2.495 5.668 -18.940 1.00 94.94 297 ARG A CA 1
ATOM 2291 C C . ARG A 1 297 ? 1.684 4.763 -18.031 1.00 94.94 297 ARG A C 1
ATOM 2293 O O . ARG A 1 297 ? 2.187 3.799 -17.460 1.00 94.94 297 ARG A O 1
ATOM 2300 N N . VAL A 1 298 ? 0.401 5.085 -17.945 1.00 94.81 298 VAL A N 1
ATOM 2301 C CA . VAL A 1 298 ? -0.607 4.288 -17.253 1.00 94.81 298 VAL A CA 1
ATOM 2302 C C . VAL A 1 298 ? -0.957 3.064 -18.095 1.00 94.81 298 VAL A C 1
ATOM 2304 O O . VAL A 1 298 ? -1.154 3.171 -19.309 1.00 94.81 298 VAL A O 1
ATOM 2307 N N . VAL A 1 299 ? -1.037 1.901 -17.454 1.00 96.62 299 VAL A N 1
ATOM 2308 C CA . VAL A 1 299 ? -1.436 0.637 -18.079 1.00 96.62 299 VAL A CA 1
ATOM 2309 C C . VAL A 1 299 ? -2.530 -0.035 -17.259 1.00 96.62 299 VAL A C 1
ATOM 2311 O O . VAL A 1 299 ? -2.489 -0.032 -16.031 1.00 96.62 299 VAL A O 1
ATOM 2314 N N . ASN A 1 300 ? -3.514 -0.619 -17.941 1.00 96.50 300 ASN A N 1
ATOM 2315 C CA . ASN A 1 300 ? -4.667 -1.237 -17.285 1.00 96.50 300 ASN A CA 1
ATOM 2316 C C . ASN A 1 300 ? -4.308 -2.634 -16.788 1.00 96.50 300 ASN A C 1
ATOM 2318 O O . ASN A 1 300 ? -3.728 -3.414 -17.549 1.00 96.50 300 ASN A O 1
ATOM 2322 N N . VAL A 1 301 ? -4.715 -2.972 -15.568 1.00 97.00 301 VAL A N 1
ATOM 2323 C CA . VAL A 1 301 ? -4.493 -4.288 -14.959 1.00 97.00 301 VAL A CA 1
ATOM 2324 C C . VAL A 1 301 ? -5.585 -5.254 -15.412 1.00 97.00 301 VAL A C 1
ATOM 2326 O O . VAL A 1 301 ? -6.775 -4.995 -15.266 1.00 97.00 301 VAL A O 1
ATOM 2329 N N . LEU A 1 302 ? -5.193 -6.374 -16.015 1.00 95.81 302 LEU A N 1
ATOM 2330 C CA . LEU A 1 302 ? -6.122 -7.357 -16.579 1.00 95.81 302 LEU A CA 1
ATOM 2331 C C . LEU A 1 302 ? -6.122 -8.693 -15.831 1.00 95.81 302 LEU A C 1
ATOM 2333 O O . LEU A 1 302 ? -7.142 -9.380 -15.840 1.00 95.81 302 LEU A O 1
ATOM 2337 N N . ASP A 1 303 ? -4.981 -9.066 -15.258 1.00 96.62 303 ASP A N 1
ATOM 2338 C CA . ASP A 1 303 ? -4.754 -10.301 -14.502 1.00 96.62 303 ASP A CA 1
ATOM 2339 C C . ASP A 1 303 ? -3.557 -10.087 -13.560 1.00 96.62 303 ASP A C 1
ATOM 2341 O O . ASP A 1 303 ? -2.854 -9.072 -13.653 1.00 96.62 303 ASP A O 1
ATOM 2345 N N . CYS A 1 304 ? -3.295 -11.046 -12.682 1.00 96.12 304 CYS A N 1
ATOM 2346 C CA . CYS A 1 304 ? -2.150 -11.030 -11.783 1.00 96.12 304 CYS A CA 1
ATOM 2347 C C . CYS A 1 304 ? -1.632 -12.447 -11.497 1.00 96.12 304 CYS A C 1
ATOM 2349 O O . CYS A 1 304 ? -2.316 -13.450 -11.701 1.00 96.12 304 CYS A O 1
ATOM 2351 N N . GLY A 1 305 ? -0.372 -12.530 -11.079 1.00 93.88 305 GLY A N 1
ATOM 2352 C CA . GLY A 1 305 ? 0.316 -13.788 -10.813 1.00 93.88 305 GLY A CA 1
ATOM 2353 C C . GLY A 1 305 ? 1.499 -13.543 -9.892 1.00 93.88 305 GLY A C 1
ATOM 2354 O O . GLY A 1 305 ? 2.510 -12.982 -10.310 1.00 93.88 305 GLY A O 1
ATOM 2355 N N . ASN A 1 306 ? 1.365 -13.943 -8.630 1.00 90.56 306 ASN A N 1
ATOM 2356 C CA . ASN A 1 306 ? 2.186 -13.445 -7.529 1.00 90.56 306 ASN A CA 1
ATOM 2357 C C . ASN A 1 306 ? 2.169 -11.903 -7.543 1.00 90.56 306 ASN A C 1
ATOM 2359 O O . ASN A 1 306 ? 1.090 -11.315 -7.599 1.00 90.56 306 ASN A O 1
ATOM 2363 N N . GLU A 1 307 ? 3.342 -11.271 -7.555 1.00 90.19 307 GLU A N 1
ATOM 2364 C CA . GLU A 1 307 ? 3.530 -9.813 -7.595 1.00 90.19 307 GLU A CA 1
ATOM 2365 C C . GLU A 1 307 ? 3.484 -9.237 -9.027 1.00 90.19 307 GLU A C 1
ATOM 2367 O O . GLU A 1 307 ? 3.603 -8.030 -9.246 1.00 90.19 307 GLU A O 1
ATOM 2372 N N . TRP A 1 308 ? 3.346 -10.091 -10.045 1.00 96.81 308 TRP A N 1
ATOM 2373 C CA . TRP A 1 308 ? 3.303 -9.664 -11.441 1.00 96.81 308 TRP A CA 1
ATOM 2374 C C . TRP A 1 308 ? 1.899 -9.235 -11.841 1.00 96.81 308 TRP A C 1
ATOM 2376 O O . TRP A 1 308 ? 0.908 -9.868 -11.472 1.00 96.81 308 TRP A O 1
ATOM 2386 N N . LEU A 1 309 ? 1.827 -8.222 -12.702 1.00 97.50 309 LEU A N 1
ATOM 2387 C CA . LEU A 1 309 ? 0.575 -7.763 -13.291 1.00 97.50 309 LEU A CA 1
ATOM 2388 C C . LEU A 1 309 ? 0.558 -8.085 -14.781 1.00 97.50 309 LEU A C 1
ATOM 2390 O O . LEU A 1 309 ? 1.475 -7.719 -15.515 1.00 97.50 309 LEU A O 1
ATOM 2394 N N . PHE A 1 310 ? -0.495 -8.741 -15.260 1.00 97.56 310 PHE A N 1
ATOM 2395 C CA . PHE A 1 310 ? -0.753 -8.820 -16.692 1.00 97.56 310 PHE A CA 1
ATOM 2396 C C . PHE A 1 310 ? -1.496 -7.556 -17.100 1.00 97.56 310 PHE A C 1
ATOM 2398 O O . PHE A 1 310 ? -2.636 -7.330 -16.690 1.00 97.56 310 PHE A O 1
ATOM 2405 N N . VAL A 1 311 ? -0.848 -6.713 -17.895 1.00 97.56 311 VAL A N 1
ATOM 2406 C CA . VAL A 1 311 ? -1.335 -5.363 -18.179 1.00 97.56 311 VAL A CA 1
ATOM 2407 C C . VAL A 1 311 ? -1.566 -5.141 -19.668 1.00 97.56 311 VAL A C 1
ATOM 2409 O O . VAL A 1 311 ? -1.035 -5.855 -20.522 1.00 97.56 311 VAL A O 1
ATOM 2412 N N . GLN A 1 312 ? -2.367 -4.127 -19.991 1.00 97.62 312 GLN A N 1
ATOM 2413 C CA . GLN A 1 312 ? -2.527 -3.605 -21.344 1.00 97.62 312 GLN A CA 1
ATOM 2414 C C . GLN A 1 312 ? -2.089 -2.146 -21.409 1.00 97.62 312 GLN A C 1
ATOM 2416 O O . GLN A 1 312 ? -2.596 -1.309 -20.667 1.00 97.62 312 GLN A O 1
ATOM 2421 N N . GLY A 1 313 ? -1.217 -1.837 -22.365 1.00 96.69 313 GLY A N 1
ATOM 2422 C CA . GLY A 1 313 ? -0.613 -0.517 -22.497 1.00 96.69 313 GLY A CA 1
ATOM 2423 C C . GLY A 1 313 ? -0.073 -0.238 -23.891 1.00 96.69 313 GLY A C 1
ATOM 2424 O O . GLY A 1 313 ? -0.275 -1.023 -24.822 1.00 96.69 313 GLY A O 1
ATOM 2425 N N . GLN A 1 314 ? 0.626 0.887 -24.022 1.00 97.88 314 GLN A N 1
ATOM 2426 C CA . GLN A 1 314 ? 1.376 1.243 -25.223 1.00 97.88 314 GLN A CA 1
ATOM 2427 C C . GLN A 1 314 ? 2.835 0.780 -25.093 1.00 97.88 314 GLN A C 1
ATOM 2429 O O . GLN A 1 314 ? 3.457 0.971 -24.046 1.00 97.88 314 GLN A O 1
ATOM 2434 N N . SER A 1 315 ? 3.380 0.170 -26.146 1.00 98.19 315 SER A N 1
ATOM 2435 C CA . SER A 1 315 ? 4.803 -0.164 -26.244 1.00 98.19 315 SER A CA 1
ATOM 2436 C C . SER A 1 315 ? 5.642 1.038 -26.678 1.00 98.19 315 SER A C 1
ATOM 2438 O O . SER A 1 315 ? 5.116 2.004 -27.230 1.00 98.19 315 SER A O 1
ATOM 2440 N N . THR A 1 316 ? 6.961 0.958 -26.511 1.00 97.25 316 THR A N 1
ATOM 2441 C CA . THR A 1 316 ? 7.917 1.950 -27.043 1.00 97.25 316 THR A CA 1
ATOM 2442 C C . THR A 1 316 ? 7.870 2.091 -28.571 1.00 97.25 316 THR A C 1
ATOM 2444 O O . THR A 1 316 ? 8.199 3.144 -29.102 1.00 97.25 316 THR A O 1
ATOM 2447 N N . GLU A 1 317 ? 7.371 1.077 -29.282 1.00 97.12 317 GLU A N 1
ATOM 2448 C CA . GLU A 1 317 ? 7.067 1.124 -30.724 1.00 97.12 317 GLU A CA 1
ATOM 2449 C C . GLU A 1 317 ? 5.705 1.772 -31.054 1.00 97.12 317 GLU A C 1
ATOM 2451 O O . GLU A 1 317 ? 5.251 1.736 -32.197 1.00 97.12 317 GLU A O 1
ATOM 2456 N N . GLY A 1 318 ? 4.989 2.291 -30.056 1.00 96.19 318 GLY A N 1
ATOM 2457 C CA . GLY A 1 318 ? 3.683 2.926 -30.223 1.00 96.19 318 GLY A CA 1
ATOM 2458 C C . GLY A 1 318 ? 2.501 1.962 -30.387 1.00 96.19 318 GLY A C 1
ATOM 2459 O O . GLY A 1 318 ? 1.372 2.424 -30.553 1.00 96.19 318 GLY A O 1
ATOM 2460 N N . LYS A 1 319 ? 2.710 0.640 -30.307 1.00 97.44 319 LYS A N 1
ATOM 2461 C CA . LYS A 1 319 ? 1.651 -0.374 -30.468 1.00 97.44 319 LYS A CA 1
ATOM 2462 C C . LYS A 1 319 ? 0.907 -0.613 -29.158 1.00 97.44 319 LYS A C 1
ATOM 2464 O O . LYS A 1 319 ? 1.506 -0.620 -28.086 1.00 97.44 319 LYS A O 1
ATOM 2469 N N . ARG A 1 320 ? -0.395 -0.899 -29.234 1.00 97.56 320 ARG A N 1
ATOM 2470 C CA . ARG A 1 320 ? -1.160 -1.388 -28.078 1.00 97.56 320 ARG A CA 1
ATOM 2471 C C . ARG A 1 320 ? -0.865 -2.870 -27.870 1.00 97.56 320 ARG A C 1
ATOM 2473 O O . ARG A 1 320 ? -1.150 -3.685 -28.742 1.00 97.56 320 ARG A O 1
ATOM 2480 N N . VAL A 1 321 ? -0.317 -3.217 -26.715 1.00 97.94 321 VAL A N 1
ATOM 2481 C CA . VAL A 1 321 ? 0.177 -4.564 -26.402 1.00 97.94 321 VAL A CA 1
ATOM 2482 C C . VAL A 1 321 ? -0.344 -5.034 -25.049 1.00 97.94 321 VAL A C 1
ATOM 2484 O O . VAL A 1 321 ? -0.806 -4.235 -24.231 1.00 97.94 321 VAL A O 1
ATOM 2487 N N . LYS A 1 322 ? -0.301 -6.350 -24.835 1.00 98.12 322 LYS A N 1
ATOM 2488 C CA . LYS A 1 322 ? -0.565 -6.989 -23.546 1.00 98.12 322 LYS A CA 1
ATOM 2489 C C . LYS A 1 322 ? 0.633 -7.839 -23.156 1.00 98.12 322 LYS A C 1
ATOM 2491 O O . LYS A 1 322 ? 1.271 -8.420 -24.032 1.00 98.12 322 LYS A O 1
ATOM 2496 N N . GLY A 1 323 ? 0.893 -7.945 -21.865 1.00 97.88 323 GLY A N 1
ATOM 2497 C CA . GLY A 1 323 ? 1.928 -8.824 -21.343 1.00 97.88 323 GLY A CA 1
ATOM 2498 C C . GLY A 1 323 ? 2.109 -8.652 -19.849 1.00 97.88 323 GLY A C 1
ATOM 2499 O O . GLY A 1 323 ? 1.465 -7.809 -19.226 1.00 97.88 323 GLY A O 1
ATOM 2500 N N . TRP A 1 324 ? 2.986 -9.471 -19.288 1.00 98.38 324 TRP A N 1
ATOM 2501 C CA . TRP A 1 324 ? 3.333 -9.421 -17.879 1.00 98.38 324 TRP A CA 1
ATOM 2502 C C . TRP A 1 324 ? 4.326 -8.290 -17.620 1.00 98.38 324 TRP A C 1
ATOM 2504 O O . TRP A 1 324 ? 5.345 -8.184 -18.304 1.00 98.38 324 TRP A O 1
ATOM 2514 N N . LEU A 1 325 ? 4.008 -7.454 -16.639 1.00 98.31 325 LEU A N 1
ATOM 2515 C CA . LEU A 1 325 ? 4.849 -6.390 -16.117 1.00 98.31 325 LEU A CA 1
ATOM 2516 C C . LEU A 1 325 ? 5.445 -6.844 -14.782 1.00 98.31 325 LEU A C 1
ATOM 2518 O O . LEU A 1 325 ? 4.727 -7.226 -13.854 1.00 98.31 325 LEU A O 1
ATOM 2522 N N . SER A 1 326 ? 6.771 -6.797 -14.720 1.00 97.06 326 SER A N 1
ATOM 2523 C CA . SER A 1 326 ? 7.583 -7.125 -13.547 1.00 97.06 326 SER A CA 1
ATOM 2524 C C . SER A 1 326 ? 7.221 -6.242 -12.348 1.00 97.06 326 SER A C 1
ATOM 2526 O O . SER A 1 326 ? 6.925 -5.066 -12.566 1.00 97.06 326 SER A O 1
ATOM 2528 N N . PRO A 1 327 ? 7.286 -6.740 -11.098 1.00 93.56 327 PRO A N 1
ATOM 2529 C CA . PRO A 1 327 ? 7.099 -5.918 -9.894 1.00 93.56 327 PRO A CA 1
ATOM 2530 C C . PRO A 1 327 ? 7.982 -4.661 -9.894 1.00 93.56 327 PRO A C 1
ATOM 2532 O O . PRO A 1 327 ? 7.533 -3.567 -9.568 1.00 93.56 327 PRO A O 1
ATOM 2535 N N . TYR A 1 328 ? 9.218 -4.778 -10.392 1.00 92.31 328 TYR A N 1
ATOM 2536 C CA . TYR A 1 328 ? 10.169 -3.664 -10.491 1.00 92.31 328 TYR A CA 1
ATOM 2537 C C . TYR A 1 328 ? 9.830 -2.641 -11.590 1.00 92.31 328 TYR A C 1
ATOM 2539 O O . TYR A 1 328 ? 10.483 -1.602 -11.691 1.00 92.31 328 TYR A O 1
ATOM 2547 N N . GLY A 1 329 ? 8.847 -2.937 -12.440 1.00 95.25 329 GLY A N 1
ATOM 2548 C CA . GLY A 1 329 ? 8.322 -2.045 -13.472 1.00 95.25 329 GLY A CA 1
ATOM 2549 C C . GLY A 1 329 ? 7.024 -1.339 -13.081 1.00 95.25 329 GLY A C 1
ATOM 2550 O O . GLY A 1 329 ? 6.510 -0.558 -13.880 1.00 95.25 329 GLY A O 1
ATOM 2551 N N . GLN A 1 330 ? 6.481 -1.609 -11.894 1.00 95.31 330 GLN A N 1
ATOM 2552 C CA . GLN A 1 330 ? 5.196 -1.086 -11.427 1.00 95.31 330 GLN A CA 1
ATOM 2553 C C . GLN A 1 330 ? 5.394 0.129 -10.507 1.00 95.31 330 GLN A C 1
ATOM 2555 O O . GLN A 1 330 ? 6.397 0.242 -9.802 1.00 95.31 330 GLN A O 1
ATOM 2560 N N . SER A 1 331 ? 4.435 1.052 -10.516 1.00 92.62 331 SER A N 1
ATOM 2561 C CA . SER A 1 331 ? 4.357 2.181 -9.589 1.00 92.62 331 SER A CA 1
ATOM 2562 C C . SER A 1 331 ? 2.894 2.524 -9.310 1.00 92.62 331 SER A C 1
ATOM 2564 O O . SER A 1 331 ? 2.075 2.608 -10.229 1.00 92.62 331 SER A O 1
ATOM 2566 N N . LEU A 1 332 ? 2.580 2.748 -8.032 1.00 88.56 332 LEU A N 1
ATOM 2567 C CA . LEU A 1 332 ? 1.254 3.162 -7.562 1.00 88.56 332 LEU A CA 1
ATOM 2568 C C . LEU A 1 332 ? 1.091 4.685 -7.491 1.00 88.56 332 LEU A C 1
ATOM 2570 O O . LEU A 1 332 ? 0.020 5.157 -7.133 1.00 88.56 332 LEU A O 1
ATOM 2574 N N . ILE A 1 333 ? 2.137 5.449 -7.819 1.00 76.75 333 ILE A N 1
ATOM 2575 C CA . ILE A 1 333 ? 2.116 6.912 -7.791 1.00 76.75 333 ILE A CA 1
ATOM 2576 C C . ILE A 1 333 ? 1.953 7.408 -9.231 1.00 76.75 333 ILE A C 1
ATOM 2578 O O . ILE A 1 333 ? 2.910 7.309 -10.000 1.00 76.75 333 ILE A O 1
ATOM 2582 N N . PRO A 1 334 ? 0.782 7.935 -9.624 1.00 62.47 334 PRO A N 1
ATOM 2583 C CA . PRO A 1 334 ? 0.563 8.427 -10.984 1.00 62.47 334 PRO A CA 1
ATOM 2584 C C . PRO A 1 334 ? 1.319 9.726 -11.331 1.00 62.47 334 PRO A C 1
ATOM 2586 O O . PRO A 1 334 ? 1.382 10.056 -12.511 1.00 62.47 334 PRO A O 1
ATOM 2589 N N . TYR A 1 335 ? 1.911 10.436 -10.354 1.00 56.91 335 TYR A N 1
ATOM 2590 C CA . TYR A 1 335 ? 2.416 11.814 -10.527 1.00 56.91 335 TYR A CA 1
ATOM 2591 C C . TYR A 1 335 ? 3.769 12.130 -9.858 1.00 56.91 335 TYR A C 1
ATOM 2593 O O . TYR A 1 335 ? 3.955 13.234 -9.352 1.00 56.91 335 TYR A O 1
ATOM 2601 N N . ALA A 1 336 ? 4.722 11.197 -9.818 1.00 43.28 336 ALA A N 1
ATOM 2602 C CA . ALA A 1 336 ? 6.098 11.567 -9.470 1.00 43.28 336 ALA A CA 1
ATOM 2603 C C . ALA A 1 336 ? 6.826 12.046 -10.740 1.00 43.28 336 ALA A C 1
ATOM 2605 O O . ALA A 1 336 ? 7.502 11.251 -11.395 1.00 43.28 336 ALA A O 1
ATOM 2606 N N . GLU A 1 337 ? 6.607 13.309 -11.120 1.00 34.69 337 GLU A N 1
ATOM 2607 C CA . GLU A 1 337 ? 7.548 14.066 -11.966 1.00 34.69 337 GLU A CA 1
ATOM 2608 C C . GLU A 1 337 ? 8.607 14.750 -11.100 1.00 34.69 337 GLU A C 1
ATOM 2610 O O . GLU A 1 337 ? 8.232 15.301 -10.036 1.00 34.69 337 GLU A O 1
#

Radius of gyration: 27.45 Å; chains: 1; bounding box: 48×67×125 Å

Sequence (337 aa):
MMARKLIYSILAITIVGNLVATSSISQAAPACHVIAPIIDKDPKGLNIRNDPMKDIISKIPYSDYTATTTVHIIDAKQGWLKIDEWSDGSVTATLKDQAWIYGSLIATARAVYDKPICQNCDNPKKIGQLREDAKVKILNCNEYGWLFAQGISTEGEELEGWLPPYNESPSRATATPLNQTDEPKTEGRCYHAKGYITDQDHNGLNIRAEPYVKAEVISKIPHNDYSITSIVDIADAQNGWLKLRQWTDGAVITTFAGNAWIYGKLVATLVKLGGDNNIYAAAVHTARKGGQFVPGRVVNVLDCGNEWLFVQGQSTEGKRVKGWLSPYGQSLIPYAE

Organism: NCBI:txid40754

Secondary structure (DSSP, 8-state):
--------------------------PPPPPP-EEEEB----TT-EEEESSTTS-EEEEEPP--SSSPPEEEEEEEETTEEEEEEEE-SS-EEEEEEEEEEEGGGBB--GGGTTSEEES-SSS--EEEEB-TTS--EEEEE-TTS-EEEEEEBTTS-EEEEEEPPS----------------------S-SSEEEEE----TT-EEEESSSSTTS-EEEEEPP--SS-PPEEEEEEEETTEEEEEEEEETTEEEE-SS--EEEGGGEEEEE-TTS--EEESSSSTTSPEEEEBPTT-EEEEEEEETTEEEEEEEBTTS-EEEEEEPGGGEES-TT--